Protein AF-0000000076685020 (afdb_homodimer)

Solvent-accessible surface area (backbone atoms only — not comparable to full-atom values): 17540 Å² total; per-residue (Å²): 124,83,78,62,77,85,72,71,74,44,77,38,42,51,90,70,41,45,35,58,50,42,48,24,50,50,36,45,48,44,45,46,41,42,64,68,63,55,42,70,56,78,78,71,74,68,56,66,67,36,88,74,16,35,41,34,36,24,58,30,89,92,43,69,70,38,46,41,31,36,33,36,39,32,71,48,79,56,72,94,46,61,81,20,51,29,27,50,42,77,71,46,61,40,82,92,57,60,91,58,57,54,66,57,53,53,49,49,52,54,49,62,75,42,65,52,50,15,32,30,32,72,35,44,63,91,54,42,64,67,44,42,77,72,60,32,44,80,48,88,66,72,46,78,52,57,89,35,57,25,30,37,29,37,26,80,39,109,123,84,78,62,75,85,73,68,74,46,77,38,42,50,90,70,44,45,37,60,50,43,47,24,50,50,36,44,48,44,46,48,40,42,64,70,64,54,40,74,57,81,77,72,73,68,57,65,66,37,90,72,15,35,40,37,34,26,58,32,91,91,44,70,70,37,45,41,30,36,34,34,38,31,72,47,79,57,73,94,45,62,81,21,51,29,27,50,42,76,71,47,62,39,80,92,59,61,92,56,57,55,66,58,53,54,48,49,52,55,48,61,75,43,66,52,50,15,33,30,33,73,34,45,64,90,53,42,64,66,44,42,76,71,58,33,44,80,48,91,65,72,44,77,53,57,90,35,55,24,31,36,30,37,28,79,38,107

Secondary structure (DSSP, 8-state):
--------EEEEEGGG--HHHHHHHHHHHHIIIIIIT---S-S--SGGGSTT-EEEEEE-SS-TTSEEEEEEEEE---GGGTT--EEEEEEEE-GGGTTS-HHHHHHHHHHHHTTT--EEEEEEGGGHHHHHHTT-EEEEEEEEETTEEEEEEEE---/------PPEEEEEGGG--HHHHHHHHHHHHIIIIIIT---S-S--SGGGSTT-EEEEEE-SS-TTSEEEEEEEEE---GGGTT--EEEEEEEE-GGGTTS-HHHHHHHHHHHHTTT--EEEEEEGGGHHHHHHTT-EEEEEEEEETTEEEEEEEE---

Structure (mmCIF, N/CA/C/O backbone):
data_AF-0000000076685020-model_v1
#
loop_
_entity.id
_entity.type
_entity.pdbx_description
1 polymer 'GCN5 family N-acetyltransferase'
#
loop_
_atom_site.group_PDB
_atom_site.id
_atom_site.type_symbol
_atom_site.label_atom_id
_atom_site.label_alt_id
_atom_site.label_comp_id
_atom_site.label_asym_id
_atom_site.label_entity_id
_atom_site.label_seq_id
_atom_site.pdbx_PDB_ins_code
_atom_site.Cartn_x
_atom_site.Cartn_y
_atom_site.Cartn_z
_atom_site.occupancy
_atom_site.B_iso_or_equiv
_atom_site.auth_seq_id
_atom_site.auth_comp_id
_atom_site.auth_asym_id
_atom_site.auth_atom_id
_atom_site.pdbx_PDB_model_num
ATOM 1 N N . MET A 1 1 ? -3.492 13.961 34.094 1 29.28 1 MET A N 1
ATOM 2 C CA . MET A 1 1 ? -3.006 14.102 32.75 1 29.28 1 MET A CA 1
ATOM 3 C C . MET A 1 1 ? -2.391 12.797 32.25 1 29.28 1 MET A C 1
ATOM 5 O O . MET A 1 1 ? -1.555 12.195 32.938 1 29.28 1 MET A O 1
ATOM 9 N N . ALA A 1 2 ? -3.102 12.094 31.391 1 42.19 2 ALA A N 1
ATOM 10 C CA . ALA A 1 2 ? -2.51 10.812 31 1 42.19 2 ALA A CA 1
ATOM 11 C C . ALA A 1 2 ? -1.043 10.984 30.609 1 42.19 2 ALA A C 1
ATOM 13 O O . ALA A 1 2 ? -0.692 11.906 29.875 1 42.19 2 ALA A O 1
ATOM 14 N N . GLN A 1 3 ? -0.218 10.672 31.406 1 41.59 3 GLN A N 1
ATOM 15 C CA . GLN A 1 3 ? 1.213 10.656 31.125 1 41.59 3 GLN A CA 1
ATOM 16 C C . GLN A 1 3 ? 1.491 10.031 29.75 1 41.59 3 GLN A C 1
ATOM 18 O O . GLN A 1 3 ? 1.272 8.836 29.547 1 41.59 3 GLN A O 1
ATOM 23 N N . PHE A 1 4 ? 1.26 10.758 28.688 1 56.75 4 PHE A N 1
ATOM 24 C CA . PHE A 1 4 ? 1.504 10.133 27.391 1 56.75 4 PHE A CA 1
ATOM 25 C C . PHE A 1 4 ? 2.988 9.852 27.203 1 56.75 4 PHE A C 1
ATOM 27 O O . PHE A 1 4 ? 3.834 10.695 27.5 1 56.75 4 PHE A O 1
ATOM 34 N N . ASP A 1 5 ? 3.35 8.586 27.297 1 63.16 5 ASP A N 1
ATOM 35 C CA . ASP A 1 5 ? 4.738 8.172 27.109 1 63.16 5 ASP A CA 1
ATOM 36 C C . ASP A 1 5 ? 5.309 8.766 25.812 1 63.16 5 ASP A C 1
ATOM 38 O O . ASP A 1 5 ? 4.672 8.703 24.766 1 63.16 5 ASP A O 1
ATOM 42 N N . GLU A 1 6 ? 6.262 9.672 25.938 1 74.88 6 GLU A N 1
ATOM 43 C CA . GLU A 1 6 ? 6.996 10.281 24.844 1 74.88 6 GLU A CA 1
ATOM 44 C C . GLU A 1 6 ? 7.449 9.227 23.828 1 74.88 6 GLU A C 1
ATOM 46 O O . GLU A 1 6 ? 8.008 8.195 24.203 1 74.88 6 GLU A O 1
ATOM 51 N N . VAL A 1 7 ? 6.848 9.305 22.594 1 86.31 7 VAL A N 1
ATOM 52 C CA . VAL A 1 7 ? 7.266 8.391 21.531 1 86.31 7 VAL A CA 1
ATOM 53 C C . VAL A 1 7 ? 8.312 9.062 20.656 1 86.31 7 VAL A C 1
ATOM 55 O O . VA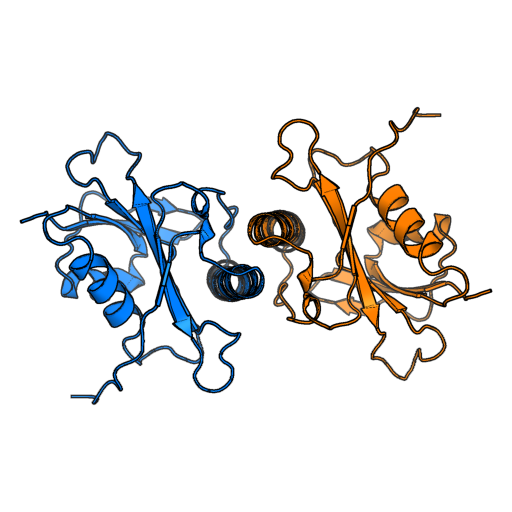L A 1 7 ? 8.445 10.289 20.656 1 86.31 7 VAL A O 1
ATOM 58 N N . GLN A 1 8 ? 9.156 8.289 20.094 1 94.56 8 GLN A N 1
ATOM 59 C CA . GLN A 1 8 ? 10.117 8.805 19.125 1 94.56 8 GLN A CA 1
ATOM 60 C C . GLN A 1 8 ? 9.477 8.977 17.75 1 94.56 8 GLN A C 1
ATOM 62 O O . GLN A 1 8 ? 9 8.016 17.156 1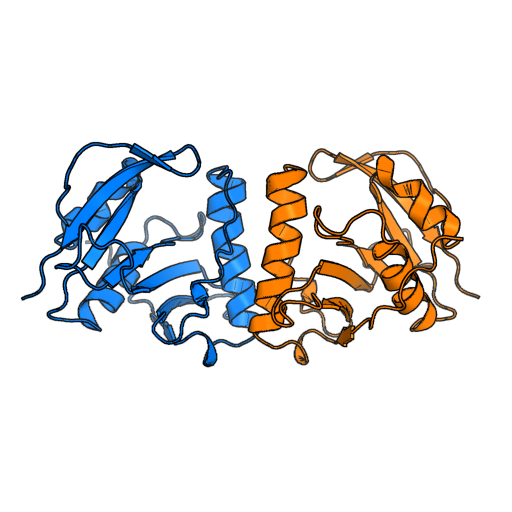 94.56 8 GLN A O 1
ATOM 67 N N . VAL A 1 9 ? 9.406 10.25 17.297 1 98.06 9 VAL A N 1
ATOM 68 C CA . VAL A 1 9 ? 8.906 10.531 15.961 1 98.06 9 VAL A CA 1
ATOM 69 C C . VAL A 1 9 ? 10.07 10.578 14.977 1 98.06 9 VAL A C 1
ATOM 71 O O . VAL A 1 9 ? 11.039 11.305 15.18 1 98.06 9 VAL A O 1
ATOM 74 N N . ASN A 1 10 ? 10.016 9.766 13.945 1 98.62 10 ASN A N 1
ATOM 75 C CA . ASN A 1 10 ? 10.984 9.812 12.859 1 98.62 10 ASN A CA 1
ATOM 76 C C . ASN A 1 10 ? 10.555 10.797 11.773 1 98.62 10 ASN A C 1
ATOM 78 O O . ASN A 1 10 ? 9.367 10.953 11.5 1 98.62 10 ASN A O 1
ATOM 82 N N . ARG A 1 11 ? 11.438 11.484 11.258 1 98.75 11 ARG A N 1
ATOM 83 C CA . ARG A 1 11 ? 11.266 12.398 10.125 1 98.75 11 ARG A CA 1
ATOM 84 C C . ARG A 1 11 ? 12.227 12.062 8.992 1 98.75 11 ARG A C 1
ATOM 86 O O . ARG A 1 11 ? 13.445 12.133 9.164 1 98.75 11 ARG A O 1
ATOM 93 N N . LYS A 1 12 ? 11.711 11.719 7.812 1 98.75 12 LYS A N 1
ATOM 94 C CA . LYS A 1 12 ? 12.562 11.312 6.699 1 98.75 12 LYS A CA 1
ATOM 95 C C . LYS A 1 12 ? 12.016 11.836 5.371 1 98.75 12 LYS A C 1
ATOM 97 O O . LYS A 1 12 ? 10.797 11.953 5.199 1 98.75 12 LYS A O 1
ATOM 102 N N . SER A 1 13 ? 12.914 12.188 4.461 1 98.56 13 SER A N 1
ATOM 103 C CA . SER A 1 13 ? 12.523 12.297 3.059 1 98.56 13 SER A CA 1
ATOM 104 C C . SER A 1 13 ? 12.312 10.922 2.438 1 98.56 13 SER A C 1
ATOM 106 O O . SER A 1 13 ? 12.695 9.898 3.02 1 98.56 13 SER A O 1
ATOM 108 N N . PHE A 1 14 ? 11.648 10.875 1.314 1 98.56 14 PHE A N 1
ATOM 109 C CA . PHE A 1 14 ? 11.352 9.578 0.713 1 98.56 14 PHE A CA 1
ATOM 110 C C . PHE A 1 14 ? 12.625 8.797 0.438 1 98.56 14 PHE A C 1
ATOM 112 O O . PHE A 1 14 ? 12.68 7.582 0.646 1 98.56 14 PHE A O 1
ATOM 119 N N . LEU A 1 15 ? 13.664 9.484 -0.029 1 95.69 15 LEU A N 1
ATOM 120 C CA . LEU A 1 15 ? 14.93 8.852 -0.403 1 95.69 15 LEU A CA 1
ATOM 121 C C . LEU A 1 15 ? 15.609 8.242 0.815 1 95.69 15 LEU A C 1
ATOM 123 O O . LEU A 1 15 ? 16.5 7.398 0.675 1 95.69 15 LEU A O 1
ATOM 127 N N . GLU A 1 16 ? 15.227 8.648 1.977 1 98.12 16 GLU A N 1
ATOM 128 C CA . GLU A 1 16 ? 15.812 8.141 3.211 1 98.12 16 GLU A CA 1
ATOM 129 C C . GLU A 1 16 ? 15.039 6.934 3.736 1 98.12 16 GLU A C 1
ATOM 131 O O . GLU A 1 16 ? 15.484 6.262 4.668 1 98.12 16 GLU A O 1
ATOM 136 N N . LEU A 1 17 ? 13.891 6.684 3.213 1 98.5 17 LEU A N 1
ATOM 137 C CA . LEU A 1 17 ? 13.102 5.535 3.643 1 98.5 17 LEU A CA 1
ATOM 138 C C . LEU A 1 17 ? 13.672 4.238 3.086 1 98.5 17 LEU A C 1
ATOM 140 O O . LEU A 1 17 ? 14.125 4.195 1.938 1 98.5 17 LEU A O 1
ATOM 144 N N . THR A 1 18 ? 13.695 3.244 3.891 1 98.19 18 THR A N 1
ATOM 145 C CA . THR A 1 18 ? 14.023 1.904 3.416 1 98.19 18 THR A CA 1
ATOM 146 C C . THR A 1 18 ? 12.82 1.253 2.754 1 98.19 18 THR A C 1
ATOM 148 O O . THR A 1 18 ? 11.68 1.698 2.943 1 98.19 18 THR A O 1
ATOM 151 N N . PRO A 1 19 ? 13.023 0.179 1.958 1 98.44 19 PRO A N 1
ATOM 152 C CA . PRO A 1 19 ? 11.883 -0.564 1.428 1 98.44 19 PRO A CA 1
ATOM 153 C C . PRO A 1 19 ? 10.914 -1.023 2.52 1 98.44 19 PRO A C 1
ATOM 155 O O . PRO A 1 19 ? 9.695 -0.961 2.34 1 98.44 19 PRO A O 1
ATOM 158 N N . THR A 1 20 ? 11.453 -1.423 3.656 1 98.56 20 THR A N 1
ATOM 159 C CA . THR A 1 20 ? 10.617 -1.861 4.77 1 98.56 20 THR A CA 1
ATOM 160 C C . THR A 1 20 ? 9.797 -0.698 5.32 1 98.56 20 THR A C 1
ATOM 162 O O . THR A 1 20 ? 8.633 -0.87 5.68 1 98.56 20 THR A O 1
ATOM 165 N N . ASP A 1 21 ? 10.406 0.479 5.379 1 98.69 21 ASP A N 1
ATOM 166 C CA . ASP A 1 21 ? 9.664 1.658 5.809 1 98.69 21 ASP A CA 1
ATOM 167 C C . ASP A 1 21 ? 8.469 1.91 4.895 1 98.69 21 ASP A C 1
ATOM 169 O O . ASP A 1 21 ? 7.352 2.129 5.375 1 98.69 21 ASP A O 1
ATOM 173 N N . VAL A 1 22 ? 8.734 1.877 3.607 1 98.81 22 VAL A N 1
ATOM 174 C CA . VAL A 1 22 ? 7.691 2.156 2.629 1 98.81 22 VAL A CA 1
ATOM 175 C C . VAL A 1 22 ? 6.594 1.1 2.732 1 98.81 22 VAL A C 1
ATOM 177 O O . VAL A 1 22 ? 5.402 1.424 2.689 1 98.81 22 VAL A O 1
ATOM 180 N N . TYR A 1 23 ? 6.98 -0.116 2.898 1 98.81 23 TYR A N 1
ATOM 181 C CA . TYR A 1 23 ? 6.023 -1.205 3.072 1 98.81 23 TYR A CA 1
ATOM 182 C C . TYR A 1 23 ? 5.16 -0.982 4.309 1 98.81 23 TYR A C 1
ATOM 184 O O . TYR A 1 23 ? 3.938 -1.127 4.254 1 98.81 23 TYR A O 1
ATOM 192 N N . ALA A 1 24 ? 5.742 -0.624 5.402 1 98.81 24 ALA A N 1
ATOM 193 C CA . ALA A 1 24 ? 5.043 -0.419 6.668 1 98.81 24 ALA A CA 1
ATOM 194 C C . ALA A 1 24 ? 4.094 0.774 6.582 1 98.81 24 ALA A C 1
ATOM 196 O O . ALA A 1 24 ? 2.984 0.732 7.117 1 98.81 24 ALA A O 1
ATOM 197 N N . ILE A 1 25 ? 4.531 1.826 5.938 1 98.88 25 ILE A N 1
ATOM 198 C CA . ILE A 1 25 ? 3.689 3.002 5.746 1 98.88 25 ILE A CA 1
ATOM 199 C C . ILE A 1 25 ? 2.479 2.637 4.891 1 98.88 25 ILE A C 1
ATOM 201 O O . ILE A 1 25 ? 1.341 2.959 5.242 1 98.88 25 ILE A O 1
ATO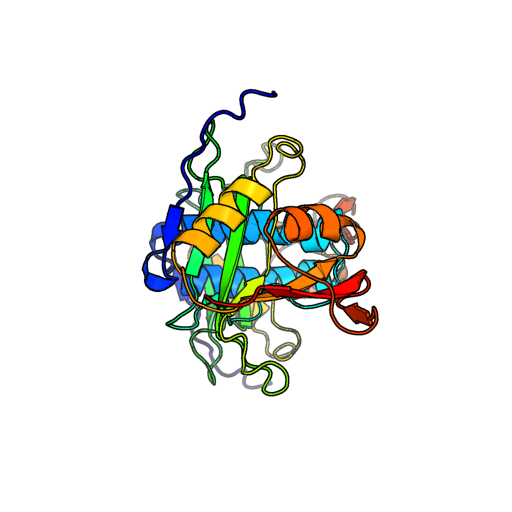M 205 N N . ALA A 1 26 ? 2.738 1.927 3.807 1 98.75 26 ALA A N 1
ATOM 206 C CA . ALA A 1 26 ? 1.651 1.484 2.938 1 98.75 26 ALA A CA 1
ATOM 207 C C . ALA A 1 26 ? 0.676 0.586 3.693 1 98.75 26 ALA A C 1
ATOM 209 O O . ALA A 1 26 ? -0.542 0.719 3.547 1 98.75 26 ALA A O 1
ATOM 210 N N . ALA A 1 27 ? 1.206 -0.318 4.48 1 98.62 27 ALA A N 1
ATOM 211 C CA . ALA A 1 27 ? 0.374 -1.229 5.266 1 98.62 27 ALA A CA 1
ATOM 212 C C . ALA A 1 27 ? -0.543 -0.458 6.211 1 98.62 27 ALA A C 1
ATOM 214 O O . ALA A 1 27 ? -1.756 -0.685 6.23 1 98.62 27 ALA A O 1
ATOM 215 N N . LEU A 1 28 ? -0.003 0.441 6.926 1 98.69 28 LEU A N 1
ATOM 216 C CA . LEU A 1 28 ? -0.772 1.224 7.887 1 98.69 28 LEU A CA 1
ATOM 217 C C . LEU A 1 28 ? -1.821 2.074 7.18 1 98.69 28 LEU A C 1
ATOM 219 O O . LEU A 1 28 ? -2.992 2.074 7.566 1 98.69 28 LEU A O 1
ATOM 223 N N . ARG A 1 29 ? -1.396 2.822 6.145 1 98.69 29 ARG A N 1
ATOM 224 C CA . ARG A 1 29 ? -2.301 3.723 5.441 1 98.69 29 ARG A CA 1
ATOM 225 C C . ARG A 1 29 ? -3.451 2.953 4.801 1 98.69 29 ARG A C 1
ATOM 227 O O . ARG A 1 29 ? -4.613 3.355 4.91 1 98.69 29 ARG A O 1
ATOM 234 N N . THR A 1 30 ? -3.139 1.853 4.184 1 97.69 30 THR A N 1
ATOM 235 C CA . THR A 1 30 ? -4.188 1.15 3.453 1 97.69 30 THR A CA 1
ATOM 236 C C . THR A 1 30 ? -5.121 0.423 4.418 1 97.69 30 THR A C 1
ATOM 238 O O . THR A 1 30 ? -6.32 0.296 4.152 1 97.69 30 THR A O 1
ATOM 241 N N . ASP A 1 31 ? -4.613 -0.06 5.559 1 97.12 31 ASP A N 1
ATOM 242 C CA . ASP A 1 31 ? -5.484 -0.631 6.578 1 97.12 31 ASP A CA 1
ATOM 243 C C . ASP A 1 31 ? -6.504 0.396 7.07 1 97.12 31 ASP A C 1
ATOM 245 O O . ASP A 1 31 ? -7.688 0.085 7.211 1 97.12 31 ASP A O 1
ATOM 249 N N . VAL A 1 32 ? -6.066 1.604 7.254 1 97.44 32 VAL A N 1
ATOM 250 C CA . VAL A 1 32 ? -6.934 2.635 7.809 1 97.44 32 VAL A CA 1
ATOM 251 C C . VAL A 1 32 ? -7.832 3.203 6.711 1 97.44 32 VAL A C 1
ATOM 253 O O . VAL A 1 32 ? -9.055 3.246 6.859 1 97.44 32 VAL A O 1
ATOM 256 N N . PHE A 1 33 ? -7.277 3.574 5.57 1 96.75 33 PHE A N 1
ATOM 257 C CA . PHE A 1 33 ? -8.039 4.293 4.555 1 96.75 33 PHE A CA 1
ATOM 258 C C . PHE A 1 33 ? -8.945 3.342 3.783 1 96.75 33 PHE A C 1
ATOM 260 O O . PHE A 1 33 ? -10.109 3.658 3.527 1 96.75 33 PHE A O 1
ATOM 267 N N . TYR A 1 34 ? -8.438 2.148 3.436 1 96.19 34 TYR A N 1
ATOM 268 C CA . TYR A 1 34 ? -9.258 1.256 2.625 1 96.19 34 TYR A CA 1
ATOM 269 C C . TYR A 1 34 ? -10.102 0.346 3.506 1 96.19 34 TYR A C 1
ATOM 271 O O . TYR A 1 34 ? -11.312 0.23 3.305 1 96.19 34 TYR A O 1
ATOM 279 N N . LEU A 1 35 ? -9.516 -0.342 4.473 1 95.62 35 LEU A N 1
ATOM 280 C CA . LEU A 1 35 ? -10.242 -1.358 5.223 1 95.62 35 LEU A CA 1
ATOM 281 C C . LEU A 1 35 ? -11.172 -0.715 6.246 1 95.62 35 LEU A C 1
ATOM 283 O O . LEU A 1 35 ? -12.336 -1.107 6.371 1 95.62 35 LEU A O 1
ATOM 287 N N . GLU A 1 36 ? -10.703 0.222 6.941 1 96 36 GLU A N 1
ATOM 288 C CA . GLU A 1 36 ? -11.492 0.831 8.008 1 96 36 GLU A CA 1
ATOM 289 C C . GLU A 1 36 ? -12.438 1.896 7.457 1 96 36 GLU A C 1
ATOM 291 O O . GLU A 1 36 ? -13.633 1.889 7.758 1 96 36 GLU A O 1
ATOM 296 N N . GLN A 1 37 ? -11.961 2.795 6.562 1 94.94 37 GLN A N 1
ATOM 297 C CA . GLN A 1 37 ? -12.727 3.982 6.188 1 94.94 37 GLN A CA 1
ATOM 298 C C . GLN A 1 37 ? -13.406 3.797 4.832 1 94.94 37 GLN A C 1
ATOM 300 O O . GLN A 1 37 ? -14.242 4.609 4.434 1 94.94 37 GLN A O 1
ATOM 305 N N . LYS A 1 38 ? -12.977 2.789 4.125 1 93.5 38 LYS A N 1
ATOM 306 C CA . LYS A 1 38 ? -13.586 2.426 2.848 1 93.5 38 LYS A CA 1
ATOM 307 C C . LYS A 1 38 ? -13.422 3.543 1.821 1 93.5 38 LYS A C 1
ATOM 309 O O . LYS A 1 38 ? -14.352 3.852 1.076 1 93.5 38 LYS A O 1
ATOM 314 N N . CYS A 1 39 ? -12.242 4.129 1.852 1 93.5 39 CYS A N 1
ATOM 315 C CA . CYS A 1 39 ? -11.922 5.141 0.854 1 93.5 39 CYS A CA 1
ATOM 316 C C . CYS A 1 39 ? -12.016 4.566 -0.555 1 93.5 39 CYS A C 1
ATOM 318 O O . CYS A 1 39 ? -11.602 3.434 -0.795 1 93.5 39 CYS A O 1
ATOM 320 N N . SER A 1 40 ? -12.391 5.418 -1.515 1 91.81 40 SER A N 1
ATOM 321 C CA . SER A 1 40 ? -12.703 4.93 -2.854 1 91.81 40 SER A CA 1
ATOM 322 C C . SER A 1 40 ? -11.727 5.488 -3.887 1 91.81 40 SER A C 1
ATOM 324 O O . SER A 1 40 ? -11.969 5.383 -5.09 1 91.81 40 SER A O 1
ATOM 326 N N . GLU A 1 41 ? -10.703 6.152 -3.486 1 94.69 41 GLU A N 1
ATOM 327 C CA . GLU A 1 41 ? -9.703 6.73 -4.371 1 94.69 41 GLU A CA 1
ATOM 328 C C . GLU A 1 41 ? -8.328 6.102 -4.141 1 94.69 41 GLU A C 1
ATOM 330 O O . GLU A 1 41 ? -8.062 5.559 -3.064 1 94.69 41 GLU A O 1
ATOM 335 N N . PRO A 1 42 ? -7.492 6.203 -5.18 1 95.75 42 PRO A N 1
ATOM 336 C CA . PRO A 1 42 ? -6.148 5.668 -4.973 1 95.75 42 PRO A CA 1
ATOM 337 C C . PRO A 1 42 ? -5.422 6.328 -3.805 1 95.75 42 PRO A C 1
ATOM 339 O O . PRO A 1 42 ? -5.418 7.559 -3.691 1 95.75 42 PRO A O 1
ATOM 342 N N . GLU A 1 43 ? -4.906 5.492 -2.992 1 95.62 43 GLU A N 1
ATOM 343 C CA . GLU A 1 43 ? -4.195 5.996 -1.819 1 95.62 43 GLU A CA 1
ATOM 344 C C . GLU A 1 43 ? -2.764 6.387 -2.166 1 95.62 43 GLU A C 1
ATOM 346 O O . GLU A 1 43 ? -2.252 7.395 -1.671 1 95.62 43 GLU A O 1
ATOM 351 N N . MET A 1 44 ? -2.076 5.516 -2.918 1 96.88 44 MET A N 1
ATOM 352 C CA . MET A 1 44 ? -0.727 5.844 -3.365 1 96.88 44 MET A CA 1
ATOM 353 C C . MET A 1 44 ? -0.763 6.867 -4.496 1 96.88 44 MET A C 1
ATOM 355 O O . MET A 1 44 ? -0.81 6.496 -5.672 1 96.88 44 MET A O 1
ATOM 359 N N . ASP A 1 45 ? -0.604 8.125 -4.172 1 96.5 45 ASP A N 1
ATOM 360 C CA . ASP A 1 45 ? -0.868 9.219 -5.098 1 96.5 45 ASP A CA 1
ATOM 361 C C . ASP A 1 45 ? 0.423 9.711 -5.75 1 96.5 45 ASP A C 1
ATOM 363 O O . ASP A 1 45 ? 0.416 10.703 -6.488 1 96.5 45 ASP A O 1
ATOM 367 N N . TRP A 1 46 ? 1.573 9.133 -5.426 1 97.56 46 TRP A N 1
ATOM 368 C CA . TRP A 1 46 ? 2.9 9.352 -5.992 1 97.56 46 TRP A CA 1
ATOM 369 C C . TRP A 1 46 ? 3.49 10.672 -5.512 1 97.56 46 TRP A C 1
ATOM 371 O O . TRP A 1 46 ? 4.629 11.008 -5.84 1 97.56 46 TRP A O 1
ATOM 381 N N . ARG A 1 47 ? 2.748 11.391 -4.68 1 98.06 47 ARG A N 1
ATOM 382 C CA . ARG A 1 47 ? 3.297 12.633 -4.145 1 98.06 47 ARG A CA 1
ATOM 383 C C . ARG A 1 47 ? 4.273 12.359 -3.006 1 98.06 47 ARG A C 1
ATOM 385 O O . ARG A 1 47 ? 5.039 13.234 -2.609 1 98.06 47 ARG A O 1
ATOM 392 N N . ASP A 1 48 ? 4.211 11.133 -2.459 1 98.62 48 ASP A N 1
ATOM 393 C CA . ASP A 1 48 ? 5.16 10.719 -1.428 1 98.62 48 ASP A CA 1
ATOM 394 C C . ASP A 1 48 ? 6.598 10.867 -1.912 1 98.62 48 ASP A C 1
ATOM 396 O O . ASP A 1 48 ? 7.516 11.039 -1.106 1 98.62 48 ASP A O 1
ATOM 400 N N . LEU A 1 49 ? 6.82 10.797 -3.197 1 98.25 49 LEU A N 1
ATOM 401 C CA . LEU A 1 49 ? 8.164 10.75 -3.768 1 98.25 49 LEU A CA 1
ATOM 402 C C . LEU A 1 49 ? 8.656 12.156 -4.109 1 98.25 49 LEU A C 1
ATOM 404 O O . LEU A 1 49 ? 9.789 12.32 -4.562 1 98.25 49 LEU A O 1
ATOM 408 N N . GLU A 1 50 ? 7.738 13.125 -3.955 1 97.94 50 GLU A N 1
ATOM 409 C CA . GLU A 1 50 ? 8.18 14.484 -4.242 1 97.94 50 GLU A CA 1
ATOM 410 C C . GLU A 1 50 ? 9.406 14.852 -3.416 1 97.94 50 GLU A C 1
ATOM 412 O O . GLU A 1 50 ? 9.516 14.477 -2.248 1 97.94 50 GLU A O 1
ATOM 417 N N . PRO A 1 51 ? 10.367 15.602 -3.996 1 95.12 51 PRO A N 1
ATOM 418 C CA . PRO A 1 51 ? 11.625 15.906 -3.318 1 95.12 51 PRO A CA 1
ATOM 419 C C . PRO A 1 51 ? 11.422 16.625 -1.989 1 95.12 51 PRO A C 1
ATOM 421 O O . PRO A 1 51 ? 12.234 16.484 -1.071 1 95.12 51 PRO A O 1
ATOM 424 N N . ASN A 1 52 ? 10.367 17.375 -1.826 1 94.88 52 ASN A N 1
ATOM 425 C CA . ASN A 1 52 ? 10.172 18.141 -0.604 1 94.88 52 ASN A CA 1
ATOM 426 C C . ASN A 1 52 ? 9.18 17.469 0.335 1 94.88 52 ASN A C 1
ATOM 428 O O . ASN A 1 52 ? 8.797 18.031 1.359 1 94.88 52 ASN A O 1
ATOM 432 N N . ALA A 1 53 ? 8.688 16.312 -0.051 1 98.69 53 ALA A N 1
ATOM 433 C CA . ALA A 1 53 ? 7.801 15.555 0.833 1 98.69 53 ALA A CA 1
ATOM 434 C C . ALA A 1 53 ? 8.555 15.039 2.055 1 98.69 53 ALA A C 1
ATOM 436 O O . ALA A 1 53 ? 9.688 14.57 1.941 1 98.69 53 ALA A O 1
ATOM 437 N N . GLU A 1 54 ? 7.949 15.195 3.152 1 98.88 54 GLU A N 1
ATOM 438 C CA . GLU A 1 54 ? 8.5 14.656 4.395 1 98.88 54 GLU A CA 1
ATOM 439 C C . GLU A 1 54 ? 7.535 13.656 5.035 1 98.88 54 GLU A C 1
ATOM 441 O O . GLU A 1 54 ? 6.324 13.883 5.055 1 98.88 54 GLU A O 1
ATOM 446 N N . HIS A 1 55 ? 8.062 12.633 5.535 1 98.94 55 HIS A N 1
ATOM 447 C CA . HIS A 1 55 ? 7.32 11.547 6.164 1 98.94 55 HIS A CA 1
ATOM 448 C C . HIS A 1 55 ? 7.645 11.445 7.652 1 98.94 55 HIS A C 1
ATOM 450 O O . HIS A 1 55 ? 8.805 11.281 8.031 1 98.94 55 HIS A O 1
ATOM 456 N N . TYR A 1 56 ? 6.656 11.609 8.461 1 98.94 56 TYR A N 1
ATOM 457 C CA . TYR A 1 56 ? 6.758 11.477 9.906 1 98.94 56 TYR A CA 1
ATOM 458 C C . TYR A 1 56 ? 6.086 10.188 10.383 1 98.94 56 TYR A C 1
ATOM 460 O O . TYR A 1 56 ? 4.953 9.891 9.992 1 98.94 56 TYR A O 1
ATOM 468 N N . PHE A 1 57 ? 6.785 9.422 11.188 1 98.88 57 PHE A N 1
ATOM 469 C CA . PHE A 1 57 ? 6.156 8.172 11.594 1 98.88 57 PHE A CA 1
ATOM 470 C C . PHE A 1 57 ? 6.707 7.695 12.93 1 98.88 57 PHE A C 1
ATOM 472 O O . PHE A 1 57 ? 7.773 8.141 13.359 1 98.88 57 PHE A O 1
ATOM 479 N N . ILE A 1 58 ? 5.922 6.938 13.586 1 98.62 58 ILE A N 1
ATOM 480 C CA . ILE A 1 58 ? 6.238 6.324 14.867 1 98.62 58 ILE A CA 1
ATOM 481 C C . ILE A 1 58 ? 6.266 4.805 14.727 1 98.62 58 ILE A C 1
ATOM 483 O O . ILE A 1 58 ? 5.324 4.211 14.195 1 98.62 58 ILE A O 1
ATOM 487 N N . ARG A 1 59 ? 7.34 4.188 15.148 1 98.19 59 ARG A N 1
ATOM 488 C CA . ARG A 1 59 ? 7.484 2.736 15.078 1 98.19 59 ARG A CA 1
ATOM 489 C C . ARG A 1 59 ? 6.805 2.057 16.266 1 98.19 59 ARG A C 1
ATOM 491 O O . ARG A 1 59 ? 6.656 2.658 17.328 1 98.19 59 ARG A O 1
ATOM 498 N N . ASP A 1 60 ? 6.387 0.816 15.961 1 96.25 60 ASP A N 1
ATOM 499 C CA . ASP A 1 60 ? 5.863 -0.021 17.031 1 96.25 60 ASP A CA 1
ATOM 500 C C . ASP A 1 60 ? 6.977 -0.461 17.984 1 96.25 60 ASP A C 1
ATOM 502 O O . ASP A 1 60 ? 8.039 -0.906 17.531 1 96.25 60 ASP A O 1
ATOM 506 N N . ASN A 1 61 ? 6.777 -0.343 19.25 1 92.75 61 ASN A N 1
ATOM 507 C CA . ASN A 1 61 ? 7.789 -0.713 20.234 1 92.75 61 ASN A CA 1
ATOM 508 C C . ASN A 1 61 ? 8.07 -2.213 20.203 1 92.75 61 ASN A C 1
ATOM 510 O O . ASN A 1 61 ? 9.188 -2.643 20.5 1 92.75 61 ASN A O 1
ATOM 514 N N . ASP A 1 62 ? 7.09 -3.064 19.922 1 93.38 62 ASP A N 1
ATOM 515 C CA . ASP A 1 62 ? 7.207 -4.52 19.969 1 93.38 62 ASP A CA 1
ATOM 516 C C . ASP A 1 62 ? 7.836 -5.059 18.672 1 93.38 62 ASP A C 1
ATOM 518 O O . ASP A 1 62 ? 8.469 -6.117 18.688 1 93.38 62 ASP A O 1
ATOM 522 N N . ASP A 1 63 ? 7.66 -4.371 17.578 1 94.81 63 ASP A N 1
ATOM 523 C CA . ASP A 1 63 ? 8.211 -4.73 16.281 1 94.81 63 ASP A CA 1
ATOM 524 C C . ASP A 1 63 ? 8.586 -3.482 15.484 1 94.81 63 ASP A C 1
ATOM 526 O O . ASP A 1 63 ? 7.742 -2.91 14.789 1 94.81 63 ASP A O 1
ATOM 530 N N . THR A 1 64 ? 9.812 -3.176 15.453 1 93.44 64 THR A N 1
ATOM 531 C CA . THR A 1 64 ? 10.266 -1.894 14.93 1 93.44 64 THR A CA 1
ATOM 532 C C . THR A 1 64 ? 10.125 -1.846 13.414 1 93.44 64 THR A C 1
ATOM 534 O O . THR A 1 64 ? 10.273 -0.784 12.805 1 93.44 64 THR A O 1
ATOM 537 N N . ARG A 1 65 ? 9.844 -2.947 12.797 1 95 65 ARG A N 1
ATOM 538 C CA . ARG A 1 65 ? 9.562 -2.918 11.367 1 95 65 ARG A CA 1
ATOM 539 C C . ARG A 1 65 ? 8.203 -2.273 11.086 1 95 65 ARG A C 1
ATOM 541 O O . ARG A 1 65 ? 7.957 -1.789 9.984 1 95 65 ARG A O 1
ATOM 548 N N . ARG A 1 66 ? 7.328 -2.309 12.07 1 97.06 66 ARG A N 1
ATOM 549 C CA . ARG A 1 66 ? 5.965 -1.806 11.922 1 97.06 66 ARG A CA 1
ATOM 550 C C . ARG A 1 66 ? 5.883 -0.331 12.297 1 97.06 66 ARG A C 1
ATOM 552 O O . ARG A 1 66 ? 6.684 0.157 13.102 1 97.06 66 ARG A O 1
ATOM 559 N N . ILE A 1 67 ? 5.004 0.298 11.711 1 98.5 67 ILE A N 1
ATOM 560 C CA . ILE A 1 67 ? 4.703 1.7 11.977 1 98.5 67 ILE A CA 1
ATOM 561 C C . ILE A 1 67 ? 3.277 1.832 12.5 1 98.5 67 ILE A C 1
ATOM 563 O O . ILE A 1 67 ? 2.348 1.24 11.945 1 98.5 67 ILE A O 1
ATOM 567 N N . ILE A 1 68 ? 3.066 2.605 13.57 1 98.44 68 ILE A N 1
ATOM 568 C CA . ILE A 1 68 ? 1.762 2.643 14.219 1 98.44 68 ILE A CA 1
ATOM 569 C C . ILE A 1 68 ? 1.16 4.039 14.094 1 98.44 68 ILE A C 1
ATOM 571 O O . ILE A 1 68 ? -0.013 4.25 14.414 1 98.44 68 ILE A O 1
ATOM 575 N N . GLY A 1 69 ? 1.831 5.016 13.664 1 98.75 69 GLY A N 1
ATOM 576 C CA . GLY A 1 69 ? 1.407 6.375 13.367 1 98.75 69 GLY A CA 1
ATOM 577 C C . GLY A 1 69 ? 2.186 7.012 12.234 1 98.75 69 GLY A C 1
ATOM 578 O O . GLY A 1 69 ? 3.387 6.777 12.086 1 98.75 69 GLY A O 1
ATOM 579 N N . TYR A 1 70 ? 1.537 7.805 11.477 1 98.88 70 TYR A N 1
ATOM 580 C CA . TYR A 1 70 ? 2.162 8.383 10.297 1 98.88 70 TYR A CA 1
ATOM 581 C C . TYR A 1 70 ? 1.474 9.688 9.891 1 98.88 70 TYR A C 1
ATOM 583 O O . TYR A 1 70 ? 0.269 9.844 10.102 1 98.88 70 TYR A O 1
ATOM 591 N N . LEU A 1 71 ? 2.123 10.633 9.344 1 98.81 71 LEU A N 1
ATOM 592 C CA . LEU A 1 71 ? 1.595 11.75 8.578 1 98.81 71 LEU A CA 1
ATOM 593 C C . LEU A 1 71 ? 2.605 12.211 7.531 1 98.81 71 LEU A C 1
ATOM 595 O O . LEU A 1 71 ? 3.789 11.883 7.617 1 98.81 71 LEU A O 1
ATOM 599 N N . ARG A 1 72 ? 2.17 12.875 6.555 1 98.88 72 ARG A N 1
ATOM 600 C CA . ARG A 1 72 ? 3 13.391 5.469 1 98.88 72 ARG A CA 1
ATOM 601 C C . ARG A 1 72 ? 2.906 14.906 5.375 1 98.88 72 ARG A C 1
ATOM 603 O O . ARG A 1 72 ? 1.821 15.477 5.516 1 98.88 72 ARG A O 1
ATOM 610 N N . VAL A 1 73 ? 3.975 15.602 5.152 1 98.88 73 VAL A N 1
ATOM 611 C CA . VAL A 1 73 ? 4.02 17.016 4.809 1 98.88 73 VAL A CA 1
ATOM 612 C C . VAL A 1 73 ? 4.52 17.188 3.375 1 98.88 73 VAL A C 1
ATOM 614 O O . VAL A 1 73 ? 5.582 16.672 3.016 1 98.88 73 VAL A O 1
ATOM 617 N N . ILE A 1 74 ? 3.758 17.875 2.568 1 98.62 74 ILE A N 1
ATOM 618 C CA . ILE A 1 74 ? 4.152 18.141 1.189 1 98.62 74 ILE A CA 1
ATOM 619 C C . ILE A 1 74 ? 3.918 19.609 0.857 1 98.62 74 ILE A C 1
ATOM 621 O O . ILE A 1 74 ? 3.264 20.328 1.617 1 98.62 74 ILE A O 1
ATOM 625 N N . ALA A 1 75 ? 4.449 20 -0.279 1 97.75 75 ALA A N 1
ATOM 626 C CA . ALA A 1 75 ? 4.18 21.359 -0.761 1 97.75 75 ALA A CA 1
ATOM 627 C C . ALA A 1 75 ? 2.723 21.5 -1.191 1 97.75 75 ALA A C 1
ATOM 629 O O . ALA A 1 75 ? 2.154 20.594 -1.804 1 97.75 75 ALA A O 1
ATOM 630 N N . THR A 1 76 ? 2.15 22.641 -0.812 1 97 76 THR A N 1
ATOM 631 C CA . THR A 1 76 ? 0.801 22.953 -1.268 1 97 76 THR A CA 1
ATOM 632 C C . THR A 1 76 ? 0.794 23.266 -2.762 1 97 76 THR A C 1
ATOM 634 O O . THR A 1 76 ? 1.612 24.047 -3.242 1 97 76 THR A O 1
ATOM 637 N N . VAL A 1 77 ? -0.131 22.641 -3.43 1 92.12 77 VAL A N 1
ATOM 638 C CA . VAL A 1 77 ? -0.176 22.859 -4.871 1 92.12 77 VAL A CA 1
ATOM 639 C C . VAL A 1 77 ? -1.38 23.734 -5.223 1 92.12 77 VAL A C 1
ATOM 641 O O . VAL A 1 77 ? -1.437 24.312 -6.309 1 92.12 77 VAL A O 1
ATOM 644 N N . ASP A 1 78 ? -2.277 23.859 -4.355 1 89.56 78 ASP A N 1
ATOM 645 C CA . ASP A 1 78 ? -3.471 24.672 -4.578 1 89.56 78 ASP A CA 1
ATOM 646 C C . ASP A 1 78 ? -3.152 26.156 -4.48 1 89.56 78 ASP A C 1
ATOM 648 O O . ASP A 1 78 ? -2.857 26.656 -3.396 1 89.56 78 ASP A O 1
ATOM 652 N N . GLU A 1 79 ? -3.311 26.844 -5.574 1 88.56 79 GLU A N 1
ATOM 653 C CA . GLU A 1 79 ? -2.953 28.25 -5.645 1 88.56 79 GLU A CA 1
ATOM 654 C C . GLU A 1 79 ? -3.898 29.109 -4.805 1 88.56 79 GLU A C 1
ATOM 656 O O . GLU A 1 79 ? -3.543 30.219 -4.391 1 88.56 79 GLU A O 1
ATOM 661 N N . SER A 1 80 ? -5.102 28.609 -4.559 1 87.25 80 SER A N 1
ATOM 662 C CA . SER A 1 80 ? -6.09 29.375 -3.799 1 87.25 80 SER A CA 1
ATOM 663 C C . SER A 1 80 ? -5.691 29.484 -2.33 1 87.25 80 SER A C 1
ATOM 665 O O . SER A 1 80 ? -6.242 30.312 -1.593 1 87.25 80 SER A O 1
ATOM 667 N N . VAL A 1 81 ? -4.684 28.719 -1.93 1 89.12 81 VAL A N 1
ATOM 668 C CA . VAL A 1 81 ? -4.207 28.766 -0.55 1 89.12 81 VAL A CA 1
ATOM 669 C C . VAL A 1 81 ? -2.697 28.984 -0.528 1 89.12 81 VAL A C 1
ATOM 671 O O . VAL A 1 81 ? -1.989 28.375 0.278 1 89.12 81 VAL A O 1
ATOM 674 N N . LYS A 1 82 ? -2.17 29.859 -1.32 1 86.88 82 LYS A N 1
ATOM 675 C CA . LYS A 1 82 ? -0.745 30.094 -1.519 1 86.88 82 LYS A CA 1
ATOM 676 C C . LYS A 1 82 ? -0.085 30.578 -0.229 1 86.88 82 LYS A C 1
ATOM 678 O O . LYS A 1 82 ? 1.126 30.438 -0.053 1 86.88 82 LYS A O 1
ATOM 683 N N . ASP A 1 83 ? -0.848 31.203 0.686 1 92.31 83 ASP A N 1
ATOM 684 C CA . ASP A 1 83 ? -0.323 31.688 1.961 1 92.31 83 ASP A CA 1
ATOM 685 C C . ASP A 1 83 ? 0.038 30.516 2.879 1 92.31 83 ASP A C 1
ATOM 687 O O . ASP A 1 83 ? 0.71 30.703 3.895 1 92.31 83 ASP A O 1
ATOM 691 N N . TYR A 1 84 ? -0.326 29.375 2.533 1 97.31 84 TYR A N 1
ATOM 692 C CA . TYR A 1 84 ? -0.061 28.156 3.277 1 97.31 84 TYR A CA 1
ATOM 693 C C . TYR A 1 84 ? 0.738 27.156 2.438 1 97.31 84 TYR A C 1
ATOM 695 O O . TYR A 1 84 ? 0.174 26.219 1.864 1 97.31 84 TYR A O 1
ATOM 703 N N . PRO A 1 85 ? 1.992 27.297 2.471 1 97.25 85 PRO A N 1
ATOM 704 C CA . PRO A 1 85 ? 2.844 26.578 1.511 1 97.25 85 PRO A CA 1
ATOM 705 C C . PRO A 1 85 ? 2.967 25.094 1.818 1 97.25 85 PRO A C 1
ATOM 707 O O . PRO A 1 85 ? 3.467 24.328 0.99 1 97.25 85 PRO A O 1
ATOM 710 N N . LEU A 1 86 ? 2.541 24.688 2.998 1 98.5 86 LEU A N 1
ATOM 711 C CA . LEU A 1 86 ? 2.709 23.281 3.367 1 98.5 86 LEU A CA 1
ATOM 712 C C . LEU A 1 86 ? 1.358 22.625 3.625 1 98.5 86 LEU A C 1
ATOM 714 O O . LEU A 1 86 ? 0.474 23.234 4.234 1 98.5 86 LEU A O 1
ATOM 718 N N . THR A 1 87 ? 1.214 21.422 3.111 1 98.44 87 THR A N 1
ATOM 719 C CA . THR A 1 87 ? 0.025 20.609 3.318 1 98.44 87 THR A CA 1
ATOM 720 C C . THR A 1 87 ? 0.347 19.406 4.191 1 98.44 87 THR A C 1
ATOM 722 O O . THR A 1 87 ? 1.313 18.672 3.936 1 98.44 87 THR A O 1
ATOM 725 N N . ILE A 1 88 ? -0.36 19.266 5.25 1 98.56 88 ILE A N 1
ATOM 726 C CA . ILE A 1 88 ? -0.302 18.047 6.043 1 98.56 88 ILE A CA 1
ATOM 727 C C . ILE A 1 88 ? -1.406 17.078 5.598 1 98.56 88 ILE A C 1
ATOM 729 O O . ILE A 1 88 ? -2.551 17.5 5.395 1 98.56 88 ILE A O 1
ATOM 733 N N . GLY A 1 89 ? -1.057 15.875 5.398 1 98.19 89 GLY A N 1
ATOM 734 C CA . GLY A 1 89 ? -2.043 14.883 5.008 1 98.19 89 GLY A CA 1
ATOM 735 C C . GLY A 1 89 ? -1.648 13.469 5.395 1 98.19 89 GLY A C 1
ATOM 736 O O . GLY A 1 89 ? -0.625 13.258 6.047 1 98.19 89 GLY A O 1
ATOM 737 N N . ARG A 1 90 ? -2.564 12.523 5.125 1 98.12 90 ARG A N 1
ATOM 738 C CA . ARG A 1 90 ? -2.377 11.094 5.355 1 98.12 90 ARG A CA 1
ATOM 739 C C . ARG A 1 90 ? -2.078 10.805 6.824 1 98.12 90 ARG A C 1
ATOM 741 O O . ARG A 1 90 ? -1.184 10.023 7.137 1 98.12 90 ARG A O 1
ATOM 748 N N . VAL A 1 91 ? -2.713 11.516 7.648 1 98.25 91 VAL A N 1
ATOM 749 C CA . VAL A 1 91 ? -2.541 11.32 9.086 1 98.25 91 VAL A CA 1
ATOM 750 C C . VAL A 1 91 ? -3.273 10.055 9.523 1 98.25 91 VAL A C 1
ATOM 752 O O . VAL A 1 91 ? -4.504 9.984 9.445 1 98.25 91 VAL A O 1
ATOM 755 N N . VAL A 1 92 ? -2.512 9.07 9.992 1 98.31 92 VAL A N 1
ATOM 756 C CA . VAL A 1 92 ? -3.133 7.805 10.375 1 98.31 92 VAL A CA 1
ATOM 757 C C . VAL A 1 92 ? -2.459 7.258 11.633 1 98.31 92 VAL A C 1
ATOM 759 O O . VAL A 1 92 ? -1.251 7.43 11.82 1 98.31 92 VAL A O 1
ATOM 762 N N . VAL A 1 93 ? -3.248 6.688 12.438 1 98.06 93 VAL A N 1
ATOM 763 C CA . VAL A 1 93 ? -2.809 5.922 13.602 1 98.06 93 VAL A CA 1
ATOM 764 C C . VAL A 1 93 ? -3.475 4.547 13.594 1 98.06 93 VAL A C 1
ATOM 766 O O . VAL A 1 93 ? -4.672 4.43 13.32 1 98.06 93 VAL A O 1
ATOM 769 N N . SER A 1 94 ? -2.662 3.502 13.805 1 97.75 94 SER A N 1
ATOM 770 C CA . SER A 1 94 ? -3.209 2.152 13.898 1 97.75 94 SER A CA 1
ATOM 771 C C . SER A 1 94 ? -4.355 2.086 14.898 1 97.75 94 SER A C 1
ATOM 773 O O . SER A 1 94 ? -4.285 2.693 15.969 1 97.75 94 SER A O 1
ATOM 775 N N . SER A 1 95 ? -5.375 1.358 14.578 1 95.94 95 SER A N 1
ATOM 776 C CA . SER A 1 95 ? -6.57 1.277 15.406 1 95.94 95 SER A CA 1
ATOM 777 C C . SER A 1 95 ? -6.238 0.772 16.812 1 95.94 95 SER A C 1
ATOM 779 O O . SER A 1 95 ? -6.809 1.243 17.797 1 95.94 95 SER A O 1
ATOM 781 N N . GLN A 1 96 ? -5.27 -0.091 16.891 1 94.56 96 GLN A N 1
ATOM 782 C CA . GLN A 1 96 ? -4.906 -0.714 18.172 1 94.56 96 GLN A CA 1
ATOM 783 C C . GLN A 1 96 ? -4.133 0.255 19.047 1 94.56 96 GLN A C 1
ATOM 785 O O . GLN A 1 96 ? -3.943 -0 20.25 1 94.56 96 GLN A O 1
ATOM 790 N N . HIS A 1 97 ? -3.752 1.363 18.531 1 95.25 97 HIS A N 1
ATOM 791 C CA . HIS A 1 97 ? -2.879 2.262 19.281 1 95.25 97 HIS A CA 1
ATOM 792 C C . HIS A 1 97 ? -3.51 3.643 19.422 1 95.25 97 HIS A C 1
ATOM 794 O O . HIS A 1 97 ? -2.82 4.613 19.75 1 95.25 97 HIS A O 1
ATOM 800 N N . ARG A 1 98 ? -4.766 3.734 19.156 1 94.25 98 ARG A N 1
ATOM 801 C CA . ARG A 1 98 ? -5.449 5.02 19.281 1 94.25 98 ARG A CA 1
ATOM 802 C C . ARG A 1 98 ? -5.75 5.352 20.734 1 94.25 98 ARG A C 1
ATOM 804 O O . ARG A 1 98 ? -5.66 4.484 21.609 1 94.25 98 ARG A O 1
ATOM 811 N N . GLY A 1 99 ? -5.914 6.656 20.953 1 91.19 99 GLY A N 1
ATOM 812 C CA . GLY A 1 99 ? -6.164 7.109 22.312 1 91.19 99 GLY A CA 1
ATOM 813 C C . GLY A 1 99 ? -4.895 7.414 23.094 1 91.19 99 GLY A C 1
ATOM 814 O O . GLY A 1 99 ? -4.938 7.609 24.297 1 91.19 99 GLY A O 1
ATOM 815 N N . ARG A 1 100 ? -3.785 7.449 22.391 1 91.5 100 ARG A N 1
ATOM 816 C CA . ARG A 1 100 ? -2.492 7.676 23.031 1 91.5 100 ARG A CA 1
ATOM 817 C C . ARG A 1 100 ? -1.879 9 22.578 1 91.5 100 ARG A C 1
ATOM 819 O O . ARG A 1 100 ? -0.682 9.227 22.75 1 91.5 100 ARG A O 1
ATOM 826 N N . SER A 1 101 ? -2.625 9.773 21.844 1 93.69 101 SER A N 1
ATOM 827 C CA . SER A 1 101 ? -2.238 11.102 21.391 1 93.69 101 SER A CA 1
ATOM 828 C C . SER A 1 101 ? -1.123 11.023 20.359 1 93.69 101 SER A C 1
ATOM 830 O O . SER A 1 101 ? -0.281 11.922 20.266 1 93.69 101 SER A O 1
ATOM 832 N N . LEU A 1 102 ? -0.989 9.938 19.656 1 96.38 102 LEU A N 1
ATOM 833 C CA . LEU A 1 102 ? 0.066 9.758 18.656 1 96.38 102 LEU A CA 1
ATOM 834 C C . LEU A 1 102 ? -0.078 10.766 17.531 1 96.38 102 LEU A C 1
ATOM 836 O O . LEU A 1 102 ? 0.917 11.328 17.062 1 96.38 102 LEU A O 1
ATOM 840 N N . SER A 1 103 ? -1.314 11.016 17.094 1 96.81 103 SER A N 1
ATOM 841 C CA . SER A 1 103 ? -1.529 11.992 16.031 1 96.81 103 SER A CA 1
ATOM 842 C C . SER A 1 103 ? -1.061 13.383 16.453 1 96.81 103 SER A C 1
ATOM 844 O O . SER A 1 103 ? -0.44 14.102 15.672 1 96.81 103 SER A O 1
ATOM 846 N N . SER A 1 104 ? -1.396 13.703 17.672 1 96.12 104 SER A N 1
ATOM 847 C CA . SER A 1 104 ? -0.983 15 18.203 1 96.12 104 SER A CA 1
ATOM 848 C C . SER A 1 104 ? 0.536 15.125 18.234 1 96.12 104 SER A C 1
ATOM 850 O O . SER A 1 104 ? 1.083 16.172 17.891 1 96.12 104 SER A O 1
ATOM 852 N N . GLN A 1 105 ? 1.218 14.078 18.625 1 96.81 105 GLN A N 1
ATOM 853 C CA . GLN A 1 105 ? 2.676 14.086 18.703 1 96.81 105 GLN A CA 1
ATOM 854 C C . GLN A 1 105 ? 3.295 14.188 17.312 1 96.81 105 GLN A C 1
ATOM 856 O O . GLN A 1 105 ? 4.27 14.922 17.109 1 96.81 105 GLN A O 1
ATOM 861 N N . LEU A 1 106 ? 2.771 13.445 16.359 1 98.06 106 LEU A N 1
ATOM 862 C CA . LEU A 1 106 ? 3.213 13.547 14.977 1 98.06 106 LEU A CA 1
ATOM 863 C C . LEU A 1 106 ? 3.016 14.969 14.445 1 98.06 106 LEU A C 1
ATOM 865 O O . LEU A 1 106 ? 3.926 15.539 13.844 1 98.06 106 LEU A O 1
ATOM 869 N N . LEU A 1 107 ? 1.815 15.523 14.703 1 97.81 107 LEU A N 1
ATOM 870 C CA . LEU A 1 107 ? 1.453 16.859 14.25 1 97.81 107 LEU A CA 1
ATOM 871 C C . LEU A 1 107 ? 2.387 17.906 14.844 1 97.81 107 LEU A C 1
ATOM 873 O O . LEU A 1 107 ? 2.902 18.766 14.125 1 97.81 107 LEU A O 1
ATOM 877 N N . GLN A 1 108 ? 2.609 17.812 16.062 1 96.75 108 GLN A N 1
ATOM 878 C CA . GLN A 1 108 ? 3.496 18.75 16.734 1 96.75 108 GLN A CA 1
ATOM 879 C C . GLN A 1 108 ? 4.91 18.672 16.172 1 96.75 108 GLN A C 1
ATOM 881 O O . GLN A 1 108 ? 5.566 19.703 15.984 1 96.75 108 GLN A O 1
ATOM 886 N N . ALA A 1 109 ? 5.406 17.484 15.953 1 98 109 ALA A N 1
ATOM 887 C CA . ALA A 1 109 ? 6.734 17.312 15.359 1 98 109 ALA A CA 1
ATOM 888 C C . ALA A 1 109 ? 6.82 18.016 14.008 1 98 109 ALA A C 1
ATOM 890 O O . ALA A 1 109 ? 7.801 18.688 13.711 1 98 109 ALA A O 1
ATOM 891 N N . ALA A 1 110 ? 5.832 17.828 13.156 1 98.38 110 ALA A N 1
ATOM 892 C CA . ALA A 1 110 ? 5.801 18.453 11.836 1 98.38 110 ALA A CA 1
ATOM 893 C C . ALA A 1 110 ? 5.758 19.969 11.945 1 98.38 110 ALA A C 1
ATOM 895 O O . ALA A 1 110 ? 6.492 20.672 11.242 1 98.38 110 ALA A O 1
ATOM 896 N N . LEU A 1 111 ? 4.895 20.484 12.805 1 97.88 111 LEU A N 1
ATOM 897 C CA . LEU A 1 111 ? 4.75 21.922 12.984 1 97.88 111 LEU A CA 1
ATOM 898 C C . LEU A 1 111 ? 6.043 22.531 13.5 1 97.88 111 LEU A C 1
ATOM 900 O O . LEU A 1 111 ? 6.453 23.609 13.047 1 97.88 111 LEU A O 1
ATOM 904 N N . THR A 1 112 ? 6.656 21.828 14.43 1 97.25 112 THR A N 1
ATOM 905 C CA . THR A 1 112 ? 7.906 22.328 15.008 1 97.25 112 THR A CA 1
ATOM 906 C C . THR A 1 112 ? 9.016 22.359 13.961 1 97.25 112 THR A C 1
ATOM 908 O O . THR A 1 112 ? 9.812 23.297 13.922 1 97.25 112 THR A O 1
ATOM 911 N N . ALA A 1 113 ? 9.07 21.406 13.109 1 97.88 113 ALA A N 1
ATOM 912 C CA . ALA A 1 113 ? 10.102 21.312 12.086 1 97.88 113 ALA A CA 1
ATOM 913 C C . ALA A 1 113 ? 9.969 22.438 11.062 1 97.88 113 ALA A C 1
ATOM 915 O O . ALA A 1 113 ? 10.93 22.766 10.367 1 97.88 113 ALA A O 1
ATOM 916 N N . HIS A 1 114 ? 8.781 22.969 10.938 1 97.62 114 HIS A N 1
ATOM 917 C CA . HIS A 1 114 ? 8.523 24 9.945 1 97.62 114 HIS A CA 1
ATOM 918 C C . HIS A 1 114 ? 7.996 25.281 10.602 1 97.62 114 HIS A C 1
ATOM 920 O O . HIS A 1 114 ? 7.027 25.875 10.117 1 97.62 114 HIS A O 1
ATOM 926 N N . GLN A 1 115 ? 8.57 25.578 11.68 1 94.81 115 GLN A N 1
ATOM 927 C CA . GLN A 1 115 ? 8.148 26.766 12.414 1 94.81 115 GLN A CA 1
ATOM 928 C C . GLN A 1 115 ? 8.133 28 11.516 1 94.81 115 GLN A C 1
ATOM 930 O O . GLN A 1 115 ? 9.055 28.203 10.719 1 94.81 115 GLN A O 1
ATOM 935 N N . GLY A 1 116 ? 7.078 28.75 11.578 1 94.81 116 GLY A N 1
ATOM 936 C CA . GLY A 1 116 ? 6.969 29.984 10.82 1 94.81 116 GLY A CA 1
ATOM 937 C C . GLY A 1 116 ? 6.285 29.812 9.477 1 94.81 116 GLY A C 1
ATOM 938 O O . GLY A 1 116 ? 6.023 30.781 8.773 1 94.81 116 GLY A O 1
ATOM 939 N N . LYS A 1 117 ? 6.047 28.609 9.094 1 96.75 117 LYS A N 1
ATOM 940 C CA . LYS A 1 117 ? 5.367 28.344 7.828 1 96.75 117 LYS A CA 1
ATOM 941 C C . LYS A 1 117 ? 3.879 28.094 8.047 1 96.75 117 LYS A C 1
ATOM 943 O O . LYS A 1 117 ? 3.48 27.562 9.078 1 96.75 117 LYS A O 1
ATOM 948 N N . GLY A 1 118 ? 3.078 28.516 7.09 1 98 118 GLY A N 1
ATOM 949 C CA . GLY A 1 118 ? 1.654 28.203 7.102 1 98 118 GLY A CA 1
ATOM 950 C C . GLY A 1 118 ? 1.338 26.797 6.633 1 98 118 GLY A C 1
ATOM 951 O O . GLY A 1 118 ? 2.031 26.25 5.773 1 98 118 GLY A O 1
ATOM 952 N N . PHE A 1 119 ? 0.363 26.266 7.188 1 98.5 119 PHE A N 1
ATOM 953 C CA . PHE A 1 119 ? -0.062 24.906 6.859 1 98.5 119 PHE A CA 1
ATOM 954 C C . PHE A 1 119 ? -1.522 24.891 6.422 1 98.5 119 PHE A C 1
ATOM 956 O O . PHE A 1 119 ? -2.33 25.688 6.906 1 98.5 119 PHE A O 1
ATOM 963 N N . VAL A 1 120 ? -1.828 24.016 5.543 1 98.44 120 VAL A N 1
ATOM 964 C CA . VAL A 1 120 ? -3.205 23.703 5.18 1 98.44 120 VAL A CA 1
ATOM 965 C C . VAL A 1 120 ? -3.418 22.188 5.227 1 98.44 120 VAL A C 1
ATOM 967 O O . VAL A 1 120 ? -2.477 21.422 5.031 1 98.44 120 VAL A O 1
ATOM 970 N N . LEU A 1 121 ? -4.574 21.766 5.547 1 98 121 LEU A N 1
ATOM 971 C CA . LEU A 1 121 ? -4.961 20.359 5.469 1 98 121 LEU A CA 1
ATOM 972 C C . LEU A 1 121 ? -6.461 20.234 5.223 1 98 121 LEU A C 1
ATOM 974 O O . LEU A 1 121 ? -7.211 21.203 5.379 1 98 121 LEU A O 1
ATOM 978 N N . HIS A 1 122 ? -6.832 19.094 4.734 1 97.12 122 HIS A N 1
ATOM 979 C CA . HIS A 1 122 ? -8.227 18.688 4.668 1 97.12 122 HIS A CA 1
ATOM 980 C C . HIS A 1 122 ? -8.562 17.688 5.77 1 97.12 122 HIS A C 1
ATOM 982 O O . HIS A 1 122 ? -8.219 16.5 5.672 1 97.12 122 HIS A O 1
ATOM 988 N N . ALA A 1 123 ? -9.219 18.172 6.773 1 97.44 123 ALA A N 1
ATOM 989 C CA . ALA A 1 123 ? -9.547 17.344 7.93 1 97.44 123 ALA A CA 1
ATOM 990 C C . ALA A 1 123 ? -10.859 16.594 7.715 1 97.44 123 ALA A C 1
ATOM 992 O O . ALA A 1 123 ? -11.852 17.188 7.277 1 97.44 123 ALA A O 1
ATOM 993 N N . GLN A 1 124 ? -10.828 15.281 8.008 1 95.25 124 GLN A N 1
ATOM 994 C CA . GLN A 1 124 ? -12.125 14.648 8.219 1 95.25 124 GLN A CA 1
ATOM 995 C C . GLN A 1 124 ? -12.875 15.297 9.375 1 95.25 124 GLN A C 1
ATOM 997 O O . GLN A 1 124 ? -12.289 15.594 10.414 1 95.25 124 GLN A O 1
ATOM 1002 N N . THR A 1 125 ? -14.141 15.5 9.219 1 94.81 125 THR A N 1
ATOM 1003 C CA . THR A 1 125 ? -14.883 16.328 10.156 1 94.81 125 THR A CA 1
ATOM 1004 C C . THR A 1 125 ? -14.82 15.758 11.57 1 94.81 125 THR A C 1
ATOM 1006 O O . THR A 1 125 ? -14.828 16.5 12.555 1 94.81 125 THR A O 1
ATOM 1009 N N . HIS A 1 126 ? -14.719 14.453 11.68 1 92.38 126 HIS A N 1
ATOM 1010 C CA . HIS A 1 126 ? -14.672 13.852 13.008 1 92.38 126 HIS A CA 1
ATOM 1011 C C . HIS A 1 126 ? -13.32 14.094 13.672 1 92.38 126 HIS A C 1
ATOM 1013 O O . HIS A 1 126 ? -13.188 13.938 14.891 1 92.38 126 HIS A O 1
ATOM 1019 N N . ALA A 1 127 ? -12.312 14.484 12.914 1 93.06 127 ALA A N 1
ATOM 1020 C CA . ALA A 1 127 ? -10.953 14.617 13.438 1 93.06 127 ALA A CA 1
ATOM 1021 C C . ALA A 1 127 ? -10.594 16.078 13.656 1 93.06 127 ALA A C 1
ATOM 1023 O O . ALA A 1 127 ? -9.469 16.391 14.062 1 93.06 127 ALA A O 1
ATOM 1024 N N . LYS A 1 128 ? -11.438 17.031 13.508 1 95.06 128 LYS A N 1
ATOM 1025 C CA . LYS A 1 128 ? -11.172 18.469 13.547 1 95.06 128 LYS A CA 1
ATOM 1026 C C . LYS A 1 128 ? -10.57 18.875 14.891 1 95.06 128 LYS A C 1
ATOM 1028 O O . LYS A 1 128 ? -9.734 19.781 14.953 1 95.06 128 LYS A O 1
ATOM 1033 N N . GLY A 1 129 ? -11.07 18.25 15.891 1 94.56 129 GLY A N 1
ATOM 1034 C CA . GLY A 1 129 ? -10.664 18.625 17.234 1 94.56 129 GLY A CA 1
ATOM 1035 C C . GLY A 1 129 ? -9.164 18.547 17.453 1 94.56 129 GLY A C 1
ATOM 1036 O O . GLY A 1 129 ? -8.578 19.438 18.062 1 94.56 129 GLY A O 1
ATOM 1037 N N . VAL A 1 130 ? -8.523 17.562 16.953 1 94.88 130 VAL A N 1
ATOM 1038 C CA . VAL A 1 130 ? -7.086 17.359 17.109 1 94.88 130 VAL A CA 1
ATOM 1039 C C . VAL A 1 130 ? -6.336 18.516 16.453 1 94.88 130 VAL A C 1
ATOM 1041 O O . VAL A 1 130 ? -5.348 19.016 17 1 94.88 130 VAL A O 1
ATOM 1044 N N . TYR A 1 131 ? -6.805 18.969 15.289 1 98.06 131 TYR A N 1
ATOM 1045 C CA . TYR A 1 131 ? -6.125 20.016 14.547 1 98.06 131 TYR A CA 1
ATOM 1046 C C . TYR A 1 131 ? -6.391 21.391 15.172 1 98.06 131 TYR A C 1
ATOM 1048 O O . TYR A 1 131 ? -5.512 22.25 15.18 1 98.06 131 TYR A O 1
ATOM 1056 N N . LYS A 1 132 ? -7.609 21.547 15.711 1 97.56 132 LYS A N 1
ATOM 1057 C CA . LYS A 1 132 ? -7.914 22.797 16.422 1 97.56 132 LYS A CA 1
ATOM 1058 C C . LYS A 1 132 ? -6.98 22.984 17.609 1 97.56 132 LYS A C 1
ATOM 1060 O O . LYS A 1 132 ? -6.473 24.094 17.828 1 97.56 132 LYS A O 1
ATOM 1065 N N . LYS A 1 133 ? -6.777 21.953 18.297 1 96.12 133 LYS A N 1
ATOM 1066 C CA . LYS A 1 133 ? -5.883 22 19.453 1 96.12 133 LYS A CA 1
ATOM 1067 C C . LYS A 1 133 ? -4.465 22.375 19.031 1 96.12 133 LYS A C 1
ATOM 1069 O O . LYS A 1 133 ? -3.709 22.953 19.828 1 96.12 133 LYS A O 1
ATOM 1074 N N . ALA A 1 134 ? -4.137 22.109 17.828 1 96.06 134 ALA A N 1
ATOM 1075 C CA . ALA A 1 134 ? -2.799 22.375 17.312 1 96.06 134 ALA A CA 1
ATOM 1076 C C . ALA A 1 134 ? -2.736 23.75 16.641 1 96.06 134 ALA A C 1
ATOM 1078 O O . ALA A 1 134 ? -1.73 24.094 16.016 1 96.06 134 ALA A O 1
ATOM 1079 N N . GLY A 1 135 ? -3.801 24.469 16.672 1 96.94 135 GLY A N 1
ATOM 1080 C CA . GLY A 1 135 ? -3.773 25.859 16.219 1 96.94 135 GLY A CA 1
ATOM 1081 C C . GLY A 1 135 ? -4.371 26.031 14.836 1 96.94 135 GLY A C 1
ATOM 1082 O O . GLY A 1 135 ? -4.277 27.109 14.242 1 96.94 135 GLY A O 1
ATOM 1083 N N . PHE A 1 136 ? -5.012 25 14.305 1 98.38 136 PHE A N 1
ATOM 1084 C CA . PHE A 1 136 ? -5.676 25.125 13.016 1 98.38 136 PHE A CA 1
ATOM 1085 C C . PHE A 1 136 ? -7.082 25.688 13.18 1 98.38 136 PHE A C 1
ATOM 1087 O O . PHE A 1 136 ? -7.727 25.484 14.203 1 98.38 136 PHE A O 1
ATOM 1094 N N . ARG A 1 137 ? -7.484 26.391 12.18 1 98 137 ARG A N 1
ATOM 1095 C CA . ARG A 1 137 ? -8.859 26.891 12.141 1 98 137 ARG A CA 1
ATOM 1096 C C . ARG A 1 137 ? -9.562 26.453 10.859 1 98 137 ARG A C 1
ATOM 1098 O O . ARG A 1 137 ? -8.922 26.312 9.82 1 98 137 ARG A O 1
ATOM 1105 N N . GLU A 1 138 ? -10.828 26.297 10.875 1 97.94 138 GLU A N 1
ATOM 1106 C CA . GLU A 1 138 ? -11.648 25.891 9.742 1 97.94 138 GLU A CA 1
ATOM 1107 C C . GLU A 1 138 ? -11.797 27.016 8.727 1 97.94 138 GLU A C 1
ATOM 1109 O O . GLU A 1 138 ? -11.945 28.188 9.109 1 97.94 138 GLU A O 1
ATOM 1114 N N . VAL A 1 139 ? -11.797 26.641 7.496 1 96.19 139 VAL A N 1
ATOM 1115 C CA . VAL A 1 139 ? -12.031 27.594 6.422 1 96.19 139 VAL A CA 1
ATOM 1116 C C . VAL A 1 139 ? -12.992 27 5.398 1 96.19 139 VAL A C 1
ATOM 1118 O O . VAL A 1 139 ? -12.828 25.859 4.969 1 96.19 139 VAL A O 1
ATOM 1121 N N . GLY A 1 140 ? -13.992 27.828 5.043 1 95.12 140 GLY A N 1
ATOM 1122 C CA . GLY A 1 140 ? -14.906 27.422 3.982 1 95.12 140 GLY A CA 1
ATOM 1123 C C . GLY A 1 140 ? -15.961 26.453 4.449 1 95.12 140 GLY A C 1
ATOM 1124 O O . GLY A 1 140 ? -16.344 26.453 5.621 1 95.12 140 GLY A O 1
ATOM 1125 N N . GLU A 1 141 ? -16.594 25.688 3.471 1 96.38 141 GLU A N 1
ATOM 1126 C CA . GLU A 1 141 ? -17.656 24.719 3.717 1 96.38 141 GLU A CA 1
ATOM 1127 C C . GLU A 1 141 ? -17.125 23.297 3.672 1 96.38 141 GLU A C 1
ATOM 1129 O O . GLU A 1 141 ? -16.047 23.031 3.129 1 96.38 141 GLU A O 1
ATOM 1134 N N . THR A 1 142 ? -17.859 22.484 4.301 1 96.94 142 THR A N 1
ATOM 1135 C CA . THR A 1 142 ? -17.531 21.078 4.203 1 96.94 142 THR A CA 1
ATOM 1136 C C . THR A 1 142 ? -17.688 20.578 2.77 1 96.94 142 THR A C 1
ATOM 1138 O O . THR A 1 142 ? -18.422 21.172 1.978 1 96.94 142 THR A O 1
ATOM 1141 N N . PHE A 1 143 ? -16.953 19.578 2.443 1 96.5 143 PHE A N 1
ATOM 1142 C CA . PHE A 1 143 ? -17.016 18.938 1.135 1 96.5 143 PHE A CA 1
ATOM 1143 C C . PHE A 1 143 ? -16.75 17.453 1.252 1 96.5 143 PHE A C 1
ATOM 1145 O O . PHE A 1 143 ? -16.266 16.984 2.283 1 96.5 143 PHE A O 1
ATOM 1152 N N . THR A 1 144 ? -17.109 16.688 0.204 1 94 144 THR A N 1
ATOM 1153 C CA . THR A 1 144 ? -16.891 15.242 0.21 1 94 144 THR A CA 1
ATOM 1154 C C . THR A 1 144 ? -15.617 14.891 -0.565 1 94 144 THR A C 1
ATOM 1156 O O . THR A 1 144 ? -15.414 15.375 -1.683 1 94 144 THR A O 1
ATOM 1159 N N . GLU A 1 145 ? -14.711 14.195 0.075 1 91.94 145 GLU A N 1
ATOM 1160 C CA . GLU A 1 145 ? -13.5 13.641 -0.522 1 91.94 145 GLU A CA 1
ATOM 1161 C C . GLU A 1 145 ? -13.359 12.156 -0.207 1 91.94 145 GLU A C 1
ATOM 1163 O O . GLU A 1 145 ? -13.391 11.758 0.959 1 91.94 145 GLU A O 1
ATOM 1168 N N . ALA A 1 146 ? -13.164 11.328 -1.29 1 90.31 146 ALA A N 1
ATOM 1169 C CA . ALA A 1 146 ? -13.039 9.883 -1.133 1 90.31 146 ALA A CA 1
ATOM 1170 C C . ALA A 1 146 ? -14.195 9.312 -0.325 1 90.31 146 ALA A C 1
ATOM 1172 O O . ALA A 1 146 ? -14.008 8.43 0.519 1 90.31 146 ALA A O 1
ATOM 1173 N N . GLY A 1 147 ? -15.414 9.922 -0.432 1 88.88 147 GLY A N 1
ATOM 1174 C CA . GLY A 1 147 ? -16.625 9.438 0.21 1 88.88 147 GLY A CA 1
ATOM 1175 C C . GLY A 1 147 ? -16.75 9.883 1.654 1 88.88 147 GLY A C 1
ATOM 1176 O O . GLY A 1 147 ? -17.656 9.445 2.365 1 88.88 147 GLY A O 1
ATOM 1177 N N . ILE A 1 148 ? -15.891 10.734 2.08 1 92.81 148 ILE A N 1
ATOM 1178 C CA . ILE A 1 148 ? -15.844 11.172 3.473 1 92.81 148 ILE A CA 1
ATOM 1179 C C . ILE A 1 148 ? -15.969 12.688 3.545 1 92.81 148 ILE A C 1
ATOM 1181 O O . ILE A 1 148 ? -15.367 13.406 2.736 1 92.81 148 ILE A O 1
ATOM 1185 N N . GLU A 1 149 ? -16.703 13.188 4.477 1 95.69 149 GLU A N 1
ATOM 1186 C CA . GLU A 1 149 ? -16.859 14.633 4.648 1 95.69 149 GLU A CA 1
ATOM 1187 C C . GLU A 1 149 ? -15.586 15.25 5.234 1 95.69 149 GLU A C 1
ATOM 1189 O O . GLU A 1 149 ? -15.039 14.75 6.219 1 95.69 149 GLU A O 1
ATOM 1194 N N . HIS A 1 150 ? -15.148 16.297 4.559 1 97.56 150 HIS A N 1
ATOM 1195 C CA . HIS A 1 150 ? -13.938 17 4.969 1 97.56 150 HIS A CA 1
ATOM 1196 C C . HIS A 1 150 ? -14.203 18.484 5.137 1 97.56 150 HIS A C 1
ATOM 1198 O O . HIS A 1 150 ? -15.25 18.984 4.715 1 97.56 150 HIS A O 1
ATOM 1204 N N . ILE A 1 151 ? -13.352 19.109 5.809 1 97.44 151 ILE A N 1
ATOM 1205 C CA . ILE A 1 151 ? -13.305 20.562 5.906 1 97.44 151 ILE A CA 1
ATOM 1206 C C . ILE A 1 151 ? -11.859 21.047 5.824 1 97.44 151 ILE A C 1
ATOM 1208 O O . ILE A 1 151 ? -10.961 20.422 6.391 1 97.44 151 ILE A O 1
ATOM 1212 N N . THR A 1 152 ? -11.648 22.078 5.07 1 97.44 152 THR A N 1
ATOM 1213 C CA . THR A 1 152 ? -10.32 22.672 4.98 1 97.44 152 THR A CA 1
ATOM 1214 C C . THR A 1 152 ? -9.961 23.391 6.281 1 97.44 152 THR A C 1
ATOM 1216 O O . THR A 1 152 ? -10.789 24.078 6.871 1 97.44 152 THR A O 1
ATOM 1219 N N . MET A 1 153 ? -8.75 23.172 6.789 1 98.31 153 MET A N 1
ATOM 1220 C CA . MET A 1 153 ? -8.227 23.875 7.949 1 98.31 153 MET A CA 1
ATOM 1221 C C . MET A 1 153 ? -6.852 24.469 7.656 1 98.31 153 MET A C 1
ATOM 1223 O O . MET A 1 153 ? -6.07 23.875 6.906 1 98.31 153 MET A O 1
ATOM 1227 N N . VAL A 1 154 ? -6.613 25.609 8.273 1 98.25 154 VAL A N 1
ATOM 1228 C CA . VAL A 1 154 ? -5.344 26.281 8.016 1 98.25 154 VAL A CA 1
ATOM 1229 C C . VAL A 1 154 ? -4.715 26.719 9.328 1 98.25 154 VAL A C 1
ATOM 1231 O O . VAL A 1 154 ? -5.41 26.875 10.336 1 98.25 154 VAL A O 1
ATOM 1234 N N . ARG A 1 155 ? -3.492 26.828 9.375 1 98.19 155 ARG A N 1
ATOM 1235 C CA . ARG A 1 155 ? -2.678 27.359 10.461 1 98.19 155 ARG A CA 1
ATOM 1236 C C . ARG A 1 155 ? -1.666 28.375 9.93 1 98.19 155 ARG A C 1
ATOM 1238 O O . ARG A 1 155 ? -0.807 28.031 9.117 1 98.19 155 ARG A O 1
ATOM 1245 N N . ASP A 1 156 ? -1.747 29.609 10.398 1 96.56 156 ASP A N 1
ATOM 1246 C CA . ASP A 1 156 ? -0.888 30.688 9.914 1 96.56 156 ASP A CA 1
ATOM 1247 C C . ASP A 1 156 ? 0.553 30.484 10.383 1 96.56 156 ASP A C 1
ATOM 1249 O O . ASP A 1 156 ? 0.794 29.969 11.469 1 96.56 156 ASP A O 1
ATOM 1253 N N . GLY A 1 157 ? 1.373 30.922 9.461 1 90.44 157 GLY A N 1
ATOM 1254 C CA . GLY A 1 157 ? 2.764 31 9.883 1 90.44 157 GLY A CA 1
ATOM 1255 C C . GLY A 1 157 ? 3.062 32.219 10.734 1 90.44 157 GLY A C 1
ATOM 1256 O O . GLY A 1 157 ? 2.291 33.188 10.75 1 90.44 157 GLY A O 1
ATOM 1257 N N . ASP A 1 158 ? 3.934 32.094 11.758 1 77.25 158 ASP A N 1
ATOM 1258 C CA . ASP A 1 158 ? 4.367 33.281 12.461 1 77.25 158 ASP A CA 1
ATOM 1259 C C . ASP A 1 158 ? 5.125 34.219 11.516 1 77.25 158 ASP A C 1
ATOM 1261 O O . ASP A 1 158 ? 5.703 33.781 10.523 1 77.25 158 ASP A O 1
ATOM 1265 N N . MET B 1 1 ? -1.543 -14.344 -34.469 1 29.22 1 MET B N 1
ATOM 1266 C CA . MET B 1 1 ? -1.016 -14.438 -33.125 1 29.22 1 MET B CA 1
ATOM 1267 C C . MET B 1 1 ? -0.61 -13.062 -32.594 1 29.22 1 MET B C 1
ATOM 1269 O O . MET B 1 1 ? 0.102 -12.32 -33.281 1 29.22 1 MET B O 1
ATOM 1273 N N . ALA B 1 2 ? -1.424 -12.508 -31.719 1 41.94 2 ALA B N 1
ATOM 1274 C CA . ALA B 1 2 ? -1.033 -11.156 -31.312 1 41.94 2 ALA B CA 1
ATOM 1275 C C . ALA B 1 2 ? 0.445 -11.109 -30.938 1 41.94 2 ALA B C 1
ATOM 1277 O O . ALA B 1 2 ? 0.935 -11.961 -30.203 1 41.94 2 ALA B O 1
ATOM 1278 N N . GLN B 1 3 ? 1.223 -10.672 -31.734 1 41.53 3 GLN B N 1
ATOM 1279 C CA . GLN B 1 3 ? 2.637 -10.438 -31.469 1 41.53 3 GLN B CA 1
ATOM 1280 C C . GLN B 1 3 ? 2.834 -9.797 -30.094 1 41.53 3 GLN B C 1
ATOM 1282 O O . GLN B 1 3 ? 2.434 -8.648 -29.875 1 41.53 3 GLN B O 1
ATOM 1287 N N . PHE B 1 4 ? 2.732 -10.57 -29.016 1 56.28 4 PHE B N 1
ATOM 1288 C CA . PHE B 1 4 ? 2.893 -9.953 -27.719 1 56.28 4 PHE B CA 1
ATOM 1289 C C . PHE B 1 4 ? 4.309 -9.414 -27.531 1 56.28 4 PHE B C 1
ATOM 1291 O O . PHE B 1 4 ? 5.281 -10.094 -27.859 1 56.28 4 PHE B O 1
ATOM 1298 N N . ASP B 1 5 ? 4.441 -8.117 -27.641 1 62.31 5 ASP B N 1
ATOM 1299 C CA . ASP B 1 5 ? 5.746 -7.48 -27.453 1 62.31 5 ASP B CA 1
ATOM 1300 C C . ASP B 1 5 ? 6.422 -7.984 -26.172 1 62.31 5 ASP B C 1
ATOM 1302 O O . ASP B 1 5 ? 5.793 -8.039 -25.109 1 62.31 5 ASP B O 1
ATOM 1306 N N . GLU B 1 6 ? 7.496 -8.734 -26.328 1 73.94 6 GLU B N 1
ATOM 1307 C CA . GLU B 1 6 ? 8.336 -9.242 -25.25 1 73.94 6 GLU B CA 1
ATOM 1308 C C . GLU B 1 6 ? 8.617 -8.148 -24.219 1 73.94 6 GLU B C 1
ATOM 1310 O O . GLU B 1 6 ? 9.008 -7.035 -24.578 1 73.94 6 GLU B O 1
ATOM 1315 N N . VAL B 1 7 ? 8.023 -8.312 -23 1 86 7 VAL B N 1
ATOM 1316 C CA . VAL B 1 7 ? 8.297 -7.363 -21.922 1 86 7 VAL B CA 1
ATOM 1317 C C . VAL B 1 7 ? 9.43 -7.887 -21.047 1 86 7 VAL B C 1
ATOM 1319 O O . VAL B 1 7 ? 9.734 -9.086 -21.062 1 86 7 VAL B O 1
ATOM 1322 N N . GLN B 1 8 ? 10.148 -7.012 -20.484 1 94.5 8 GLN B N 1
ATOM 1323 C CA . GLN B 1 8 ? 11.18 -7.395 -19.531 1 94.5 8 GLN B CA 1
ATOM 1324 C C . GLN B 1 8 ? 10.57 -7.664 -18.156 1 94.5 8 GLN B C 1
ATOM 1326 O O . GLN B 1 8 ? 9.969 -6.777 -17.547 1 94.5 8 GLN B O 1
ATOM 1331 N N . VAL B 1 9 ? 10.695 -8.93 -17.703 1 98.06 9 VAL B N 1
ATOM 1332 C CA . VAL B 1 9 ? 10.242 -9.289 -16.359 1 98.06 9 VAL B CA 1
ATOM 1333 C C . VAL B 1 9 ? 11.406 -9.164 -15.375 1 98.06 9 VAL B C 1
ATOM 1335 O O . VAL B 1 9 ? 12.477 -9.742 -15.586 1 98.06 9 VAL B O 1
ATOM 1338 N N . ASN B 1 10 ? 11.25 -8.367 -14.352 1 98.62 10 ASN B N 1
ATOM 1339 C CA . ASN B 1 10 ? 12.219 -8.273 -13.258 1 98.62 10 ASN B CA 1
ATOM 1340 C C . ASN B 1 10 ? 11.945 -9.305 -12.172 1 98.62 10 ASN B C 1
ATOM 1342 O O . ASN B 1 10 ? 10.781 -9.633 -11.906 1 98.62 10 ASN B O 1
ATOM 1346 N N . ARG B 1 11 ? 12.914 -9.859 -11.656 1 98.75 11 ARG B N 1
ATOM 1347 C CA . ARG B 1 11 ? 12.875 -10.789 -10.531 1 98.75 11 ARG B CA 1
ATOM 1348 C C . ARG B 1 11 ? 13.789 -10.312 -9.398 1 98.75 11 ARG B C 1
ATOM 1350 O O . ARG B 1 11 ? 15 -10.203 -9.578 1 98.75 11 ARG B O 1
ATOM 1357 N N . LYS B 1 12 ? 13.227 -10.047 -8.219 1 98.75 12 LYS B N 1
ATOM 1358 C CA . LYS B 1 12 ? 14.023 -9.523 -7.113 1 98.75 12 LYS B CA 1
ATOM 1359 C C . LYS B 1 12 ? 13.562 -10.117 -5.781 1 98.75 12 LYS B C 1
ATOM 1361 O O . LYS B 1 12 ? 12.375 -10.406 -5.602 1 98.75 12 LYS B O 1
ATOM 1366 N N . SER B 1 13 ? 14.5 -10.344 -4.887 1 98.62 13 SER B N 1
ATOM 1367 C CA . SER B 1 13 ? 14.148 -10.5 -3.48 1 98.62 13 SER B CA 1
ATOM 1368 C C . SER B 1 13 ? 13.742 -9.172 -2.857 1 98.62 13 SER B C 1
ATOM 1370 O O . SER B 1 13 ? 13.969 -8.109 -3.441 1 98.62 13 SER B O 1
ATOM 1372 N N . PHE B 1 14 ? 13.094 -9.227 -1.724 1 98.62 14 PHE B N 1
ATOM 1373 C CA . PHE B 1 14 ? 12.609 -7.988 -1.119 1 98.62 14 PHE B CA 1
ATOM 1374 C C . PHE B 1 14 ? 13.766 -7.031 -0.852 1 98.62 14 PHE B C 1
ATOM 1376 O O . PHE B 1 14 ? 13.641 -5.824 -1.056 1 98.62 14 PHE B O 1
ATOM 1383 N N . LEU B 1 15 ? 14.898 -7.562 -0.395 1 95.75 15 LEU B N 1
ATOM 1384 C CA . LEU B 1 15 ? 16.062 -6.758 -0.03 1 95.75 15 LEU B CA 1
ATOM 1385 C C . LEU B 1 15 ? 16.641 -6.055 -1.253 1 95.75 15 LEU B C 1
ATOM 1387 O O . LEU B 1 15 ? 17.406 -5.098 -1.118 1 95.75 15 LEU B O 1
ATOM 1391 N N . GLU B 1 16 ? 16.297 -6.516 -2.412 1 98.19 16 GLU B N 1
ATOM 1392 C CA . GLU B 1 16 ? 16.797 -5.926 -3.65 1 98.19 16 GLU B CA 1
ATOM 1393 C C . GLU B 1 16 ? 15.859 -4.844 -4.168 1 98.19 16 GLU B C 1
ATOM 1395 O O . GLU B 1 16 ? 16.203 -4.109 -5.098 1 98.19 16 GLU B O 1
ATOM 1400 N N . LEU B 1 17 ? 14.688 -4.762 -3.643 1 98.5 17 LEU B N 1
ATOM 1401 C CA . LEU B 1 17 ? 13.734 -3.738 -4.062 1 98.5 17 LEU B CA 1
ATOM 1402 C C . LEU B 1 17 ? 14.125 -2.373 -3.508 1 98.5 17 LEU B C 1
ATOM 1404 O O . LEU B 1 17 ? 14.578 -2.268 -2.365 1 98.5 17 LEU B O 1
ATOM 1408 N N . THR B 1 18 ? 14 -1.38 -4.309 1 98.19 18 THR B N 1
ATOM 1409 C CA . THR B 1 18 ? 14.141 -0.008 -3.836 1 98.19 18 THR B CA 1
ATOM 1410 C C . THR B 1 18 ? 12.852 0.467 -3.164 1 98.19 18 THR B C 1
ATOM 1412 O O . THR B 1 18 ? 11.797 -0.135 -3.346 1 98.19 18 THR B O 1
ATOM 1415 N N . PRO B 1 19 ? 12.914 1.554 -2.369 1 98.44 19 PRO B N 1
ATOM 1416 C CA . PRO B 1 19 ? 11.672 2.129 -1.833 1 98.44 19 PRO B CA 1
ATOM 1417 C C . PRO B 1 19 ? 10.648 2.445 -2.92 1 98.44 19 PRO B C 1
ATOM 1419 O O . PRO B 1 19 ? 9.453 2.213 -2.732 1 98.44 19 PRO B O 1
ATOM 1422 N N . THR B 1 20 ? 11.125 2.93 -4.062 1 98.5 20 THR B N 1
ATOM 1423 C CA . THR B 1 20 ? 10.227 3.244 -5.172 1 98.5 20 THR B CA 1
ATOM 1424 C C . THR B 1 20 ? 9.578 1.976 -5.719 1 98.5 20 THR B C 1
ATOM 1426 O O . THR B 1 20 ? 8.398 1.979 -6.074 1 98.5 20 THR B O 1
ATOM 1429 N N . ASP B 1 21 ? 10.352 0.893 -5.777 1 98.69 21 ASP B N 1
ATOM 1430 C CA . ASP B 1 21 ? 9.781 -0.381 -6.199 1 98.69 21 ASP B CA 1
ATOM 1431 C C . ASP B 1 21 ? 8.633 -0.802 -5.281 1 98.69 21 ASP B C 1
ATOM 1433 O O . ASP B 1 21 ? 7.559 -1.179 -5.754 1 98.69 21 ASP B O 1
ATOM 1437 N N . VAL B 1 22 ? 8.906 -0.735 -3.994 1 98.81 22 VAL B N 1
ATOM 1438 C CA . VAL B 1 22 ? 7.914 -1.16 -3.012 1 98.81 22 VAL B CA 1
ATOM 1439 C C . VAL B 1 22 ? 6.68 -0.27 -3.107 1 98.81 22 VAL B C 1
ATOM 1441 O O . VAL B 1 22 ? 5.547 -0.76 -3.057 1 98.81 22 VAL B O 1
ATOM 1444 N N . TYR B 1 23 ? 6.887 0.989 -3.277 1 98.81 23 TYR B N 1
ATOM 1445 C CA . TYR B 1 23 ? 5.785 1.932 -3.443 1 98.81 23 TYR B CA 1
ATOM 1446 C C . TYR B 1 23 ? 4.957 1.59 -4.676 1 98.81 23 TYR B C 1
ATOM 1448 O O . TYR B 1 23 ? 3.725 1.562 -4.617 1 98.81 23 TYR B O 1
ATOM 1456 N N . ALA B 1 24 ? 5.578 1.321 -5.773 1 98.81 24 ALA B N 1
ATOM 1457 C CA . ALA B 1 24 ? 4.91 1.019 -7.035 1 98.81 24 ALA B CA 1
ATOM 1458 C C . ALA B 1 24 ? 4.141 -0.297 -6.949 1 98.81 24 ALA B C 1
ATOM 1460 O O . ALA B 1 24 ? 3.031 -0.413 -7.477 1 98.81 24 ALA B O 1
ATOM 1461 N N . ILE B 1 25 ? 4.723 -1.278 -6.305 1 98.88 25 ILE B N 1
ATOM 1462 C CA . ILE B 1 25 ? 4.059 -2.562 -6.105 1 98.88 25 ILE B CA 1
ATOM 1463 C C . ILE B 1 25 ? 2.812 -2.371 -5.246 1 98.88 25 ILE B C 1
ATOM 1465 O O . ILE B 1 25 ? 1.73 -2.852 -5.594 1 98.88 25 ILE B O 1
ATOM 1469 N N . ALA B 1 26 ? 2.977 -1.633 -4.16 1 98.75 26 ALA B N 1
ATOM 1470 C CA . ALA B 1 26 ? 1.842 -1.347 -3.285 1 98.75 26 ALA B CA 1
ATOM 1471 C C . ALA B 1 26 ? 0.745 -0.599 -4.039 1 98.75 26 ALA B C 1
ATOM 1473 O O . ALA B 1 26 ? -0.44 -0.906 -3.887 1 98.75 26 ALA B O 1
ATOM 1474 N N . ALA B 1 27 ? 1.134 0.37 -4.832 1 98.56 27 ALA B N 1
ATOM 1475 C CA . ALA B 1 27 ? 0.177 1.15 -5.609 1 98.56 27 ALA B CA 1
ATOM 1476 C C . ALA B 1 27 ? -0.625 0.255 -6.551 1 98.56 27 ALA B C 1
ATOM 1478 O O . ALA B 1 27 ? -1.856 0.306 -6.566 1 98.56 27 ALA B O 1
ATOM 1479 N N . LEU B 1 28 ? 0.033 -0.564 -7.27 1 98.69 28 LEU B N 1
ATOM 1480 C CA . LEU B 1 28 ? -0.622 -1.45 -8.227 1 98.69 28 LEU B CA 1
ATOM 1481 C C . LEU B 1 28 ? -1.535 -2.441 -7.508 1 98.69 28 LEU B C 1
ATOM 1483 O O . LEU B 1 28 ? -2.697 -2.605 -7.891 1 98.69 28 LEU B O 1
ATOM 1487 N N . ARG B 1 29 ? -1.003 -3.117 -6.477 1 98.69 29 ARG B N 1
ATOM 1488 C CA . ARG B 1 29 ? -1.768 -4.141 -5.77 1 98.69 29 ARG B CA 1
ATOM 1489 C C . ARG B 1 29 ? -3.014 -3.541 -5.125 1 98.69 29 ARG B C 1
ATOM 1491 O O . ARG B 1 29 ? -4.105 -4.105 -5.23 1 98.69 29 ARG B O 1
ATOM 1498 N N . THR B 1 30 ? -2.854 -2.404 -4.504 1 97.62 30 THR B N 1
ATOM 1499 C CA . THR B 1 30 ? -3.988 -1.859 -3.768 1 97.62 30 THR B CA 1
ATOM 1500 C C . THR B 1 30 ? -5.023 -1.273 -4.723 1 97.62 30 THR B C 1
ATOM 1502 O O . THR B 1 30 ? -6.227 -1.323 -4.453 1 97.62 30 THR B O 1
ATOM 1505 N N . ASP B 1 31 ? -4.594 -0.724 -5.871 1 97.06 31 ASP B N 1
ATOM 1506 C CA . ASP B 1 31 ? -5.543 -0.283 -6.887 1 97.06 31 ASP B CA 1
ATOM 1507 C C . ASP B 1 31 ? -6.406 -1.445 -7.375 1 97.06 31 ASP B C 1
ATOM 1509 O O . ASP B 1 31 ? -7.621 -1.304 -7.52 1 97.06 31 ASP B O 1
ATOM 1513 N N . VAL B 1 32 ? -5.801 -2.586 -7.555 1 97.44 32 VAL B N 1
ATOM 1514 C CA . VAL B 1 32 ? -6.516 -3.73 -8.109 1 97.44 32 VAL B CA 1
ATOM 1515 C C . VAL B 1 32 ? -7.316 -4.422 -7.008 1 97.44 32 VAL B C 1
ATOM 1517 O O . VAL B 1 32 ? -8.523 -4.633 -7.148 1 97.44 32 VAL B O 1
ATOM 1520 N N . PHE B 1 33 ? -6.711 -4.711 -5.871 1 96.69 33 PHE B N 1
ATOM 1521 C CA . PHE B 1 33 ? -7.355 -5.535 -4.852 1 96.69 33 PHE B CA 1
ATOM 1522 C C . PHE B 1 33 ? -8.383 -4.727 -4.07 1 96.69 33 PHE B C 1
ATOM 1524 O O . PHE B 1 33 ? -9.484 -5.203 -3.803 1 96.69 33 PHE B O 1
ATOM 1531 N N . TYR B 1 34 ? -8.039 -3.467 -3.717 1 96.12 34 TYR B N 1
ATOM 1532 C CA . TYR B 1 34 ? -8.969 -2.701 -2.9 1 96.12 34 TYR B CA 1
ATOM 1533 C C . TYR B 1 34 ? -9.945 -1.923 -3.775 1 96.12 34 TYR B C 1
ATOM 1535 O O . TYR B 1 34 ? -11.164 -1.997 -3.576 1 96.12 34 TYR B O 1
ATOM 1543 N N . LEU B 1 35 ? -9.469 -1.148 -4.734 1 95.56 35 LEU B N 1
ATOM 1544 C CA . LEU B 1 35 ? -10.344 -0.247 -5.48 1 95.56 35 LEU B CA 1
ATOM 1545 C C . LEU B 1 35 ? -11.18 -1.017 -6.496 1 95.56 35 LEU B C 1
ATOM 1547 O O . LEU B 1 35 ? -12.383 -0.797 -6.609 1 95.56 35 LEU B O 1
ATOM 1551 N N . GLU B 1 36 ? -10.586 -1.875 -7.199 1 95.94 36 GLU B N 1
ATOM 1552 C CA . GLU B 1 36 ? -11.289 -2.586 -8.266 1 95.94 36 GLU B CA 1
ATOM 1553 C C . GLU B 1 36 ? -12.07 -3.773 -7.707 1 95.94 36 GLU B C 1
ATOM 1555 O O . GLU B 1 36 ? -13.258 -3.936 -8 1 95.94 36 GLU B O 1
ATOM 1560 N N . GLN B 1 37 ? -11.461 -4.602 -6.816 1 94.94 37 GLN B N 1
ATOM 1561 C CA . GLN B 1 37 ? -12.039 -5.883 -6.441 1 94.94 37 GLN B CA 1
ATOM 1562 C C . GLN B 1 37 ? -12.734 -5.797 -5.086 1 94.94 37 GLN B C 1
ATOM 1564 O O . GLN B 1 37 ? -13.438 -6.727 -4.68 1 94.94 37 GLN B O 1
ATOM 1569 N N . LYS B 1 38 ? -12.445 -4.75 -4.379 1 93.44 38 LYS B N 1
ATOM 1570 C CA . LYS B 1 38 ? -13.086 -4.48 -3.096 1 93.44 38 LYS B CA 1
ATOM 1571 C C . LYS B 1 38 ? -12.758 -5.566 -2.074 1 93.44 38 LYS B C 1
ATOM 1573 O O . LYS B 1 38 ? -13.633 -6.012 -1.328 1 93.44 38 LYS B O 1
ATOM 1578 N N . CYS B 1 39 ? -11.516 -5.973 -2.119 1 93.31 39 CYS B N 1
ATOM 1579 C CA . CYS B 1 39 ? -11.039 -6.926 -1.123 1 93.31 39 CYS B CA 1
ATOM 1580 C C . CYS B 1 39 ? -11.211 -6.371 0.286 1 93.31 39 CYS B C 1
ATOM 1582 O O . CYS B 1 39 ? -10.953 -5.188 0.526 1 93.31 39 CYS B O 1
ATOM 1584 N N . SER B 1 40 ? -11.477 -7.25 1.245 1 91.69 40 SER B N 1
ATOM 1585 C CA . SER B 1 40 ? -11.844 -6.805 2.586 1 91.69 40 SER B CA 1
ATOM 1586 C C . SER B 1 40 ? -10.797 -7.223 3.613 1 91.69 40 SER B C 1
ATOM 1588 O O . SER B 1 40 ? -11.039 -7.16 4.82 1 91.69 40 SER B O 1
ATOM 1590 N N . GLU B 1 41 ? -9.688 -7.734 3.209 1 94.62 41 GLU B N 1
ATOM 1591 C CA . GLU B 1 41 ? -8.609 -8.164 4.086 1 94.62 41 GLU B CA 1
ATOM 1592 C C . GLU B 1 41 ? -7.34 -7.348 3.844 1 94.62 41 GLU B C 1
ATOM 1594 O O . GLU B 1 41 ? -7.164 -6.77 2.77 1 94.62 41 GLU B O 1
ATOM 1599 N N . PRO B 1 42 ? -6.484 -7.336 4.879 1 95.69 42 PRO B N 1
ATOM 1600 C CA . PRO B 1 42 ? -5.227 -6.621 4.664 1 95.69 42 PRO B CA 1
ATOM 1601 C C . PRO B 1 42 ? -4.426 -7.172 3.486 1 95.69 42 PRO B C 1
ATOM 1603 O O . PRO B 1 42 ? -4.25 -8.391 3.369 1 95.69 42 PRO B O 1
ATOM 1606 N N . GLU B 1 43 ? -4.043 -6.27 2.666 1 95.56 43 GLU B N 1
ATOM 1607 C CA . GLU B 1 43 ? -3.277 -6.668 1.488 1 95.56 43 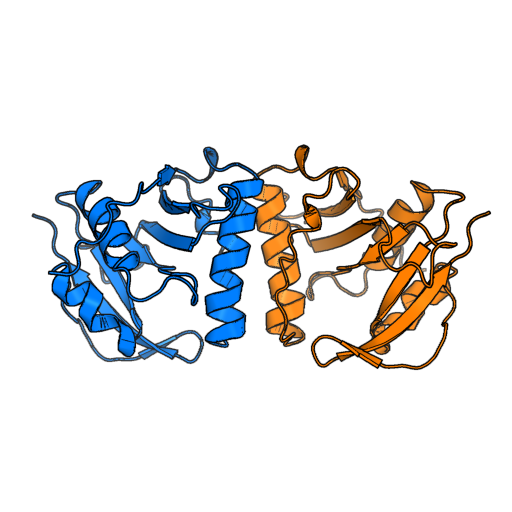GLU B CA 1
ATOM 1608 C C . GLU B 1 43 ? -1.799 -6.844 1.824 1 95.56 43 GLU B C 1
ATOM 1610 O O . GLU B 1 43 ? -1.147 -7.762 1.321 1 95.56 43 GLU B O 1
ATOM 1615 N N . MET B 1 44 ? -1.244 -5.879 2.574 1 96.81 44 MET B N 1
ATOM 1616 C CA . MET B 1 44 ? 0.142 -6.008 3.016 1 96.81 44 MET B CA 1
ATOM 1617 C C . MET B 1 44 ? 0.261 -7.02 4.148 1 96.81 44 MET B C 1
ATOM 1619 O O . MET B 1 44 ? 0.162 -6.66 5.324 1 96.81 44 MET B O 1
ATOM 1623 N N . ASP B 1 45 ? 0.594 -8.242 3.818 1 96.5 45 ASP B N 1
ATOM 1624 C CA . ASP B 1 45 ? 0.494 -9.367 4.75 1 96.5 45 ASP B CA 1
ATOM 1625 C C . ASP B 1 45 ? 1.845 -9.664 5.398 1 96.5 45 ASP B C 1
ATOM 1627 O O . ASP B 1 45 ? 1.984 -10.641 6.133 1 96.5 45 ASP B O 1
ATOM 1631 N N . TRP B 1 46 ? 2.898 -8.922 5.07 1 97.56 46 TRP B N 1
ATOM 1632 C CA . TRP B 1 46 ? 4.246 -8.945 5.633 1 97.56 46 TRP B CA 1
ATOM 1633 C C . TRP B 1 46 ? 5.016 -10.172 5.148 1 97.56 46 TRP B C 1
ATOM 1635 O O . TRP B 1 46 ? 6.191 -10.344 5.477 1 97.56 46 TRP B O 1
ATOM 1645 N N . ARG B 1 47 ? 4.383 -10.992 4.316 1 98.06 47 ARG B N 1
ATOM 1646 C CA . ARG B 1 47 ? 5.102 -12.141 3.777 1 98.06 47 ARG B CA 1
ATOM 1647 C C . ARG B 1 47 ? 6.02 -11.727 2.633 1 98.06 47 ARG B C 1
ATOM 1649 O O . ARG B 1 47 ? 6.902 -12.492 2.232 1 98.06 47 ARG B O 1
ATOM 1656 N N . ASP B 1 48 ? 5.793 -10.531 2.09 1 98.62 48 ASP B N 1
ATOM 1657 C CA . ASP B 1 48 ? 6.668 -9.984 1.055 1 98.62 48 ASP B CA 1
ATOM 1658 C C . ASP B 1 48 ? 8.117 -9.938 1.533 1 98.62 48 ASP B C 1
ATOM 1660 O O . ASP B 1 48 ? 9.047 -9.977 0.723 1 98.62 48 ASP B O 1
ATOM 1664 N N . LEU B 1 49 ? 8.32 -9.828 2.816 1 98.25 49 LEU B N 1
ATOM 1665 C CA . LEU B 1 49 ? 9.641 -9.594 3.385 1 98.25 49 LEU B CA 1
ATOM 1666 C C . LEU B 1 49 ? 10.328 -10.914 3.719 1 98.25 49 LEU B C 1
ATOM 1668 O O . LEU B 1 49 ? 11.477 -10.922 4.168 1 98.25 49 LEU B O 1
ATOM 1672 N N . GLU B 1 50 ? 9.57 -12 3.559 1 97.94 50 GLU B N 1
ATOM 1673 C CA . GLU B 1 50 ? 10.195 -13.289 3.84 1 97.94 50 GLU B CA 1
ATOM 1674 C C . GLU B 1 50 ? 11.461 -13.477 3.006 1 97.94 50 GLU B C 1
ATOM 1676 O O . GLU B 1 50 ? 11.508 -13.086 1.837 1 97.94 50 GLU B O 1
ATOM 1681 N N . PRO B 1 51 ? 12.523 -14.078 3.584 1 95.19 51 PRO B N 1
ATOM 1682 C CA . PRO B 1 51 ? 13.812 -14.203 2.9 1 95.19 51 PRO B CA 1
ATOM 1683 C C . PRO B 1 51 ? 13.695 -14.945 1.57 1 95.19 51 PRO B C 1
ATOM 1685 O O . PRO B 1 51 ? 14.477 -14.688 0.648 1 95.19 51 PRO B O 1
ATOM 1688 N N . ASN B 1 52 ? 12.758 -15.828 1.415 1 94.94 52 ASN B N 1
ATOM 1689 C CA . ASN B 1 52 ? 12.664 -16.625 0.193 1 94.94 52 ASN B CA 1
ATOM 1690 C C . ASN B 1 52 ? 11.578 -16.094 -0.74 1 94.94 52 ASN B C 1
ATOM 1692 O O . ASN B 1 52 ? 11.281 -16.703 -1.767 1 94.94 52 ASN B O 1
ATOM 1696 N N . ALA B 1 53 ? 10.938 -15.023 -0.347 1 98.69 53 ALA B N 1
ATOM 1697 C CA . ALA B 1 53 ? 9.945 -14.406 -1.228 1 98.69 53 ALA B CA 1
ATOM 1698 C C . ALA B 1 53 ? 10.609 -13.789 -2.455 1 98.69 53 ALA B C 1
ATOM 1700 O O . ALA B 1 53 ? 11.664 -13.164 -2.348 1 98.69 53 ALA B O 1
ATOM 1701 N N . GLU B 1 54 ? 10.031 -14.023 -3.549 1 98.88 54 GLU B N 1
ATOM 1702 C CA . GLU B 1 54 ? 10.492 -13.422 -4.797 1 98.88 54 GLU B CA 1
ATOM 1703 C C . GLU B 1 54 ? 9.398 -12.57 -5.43 1 98.88 54 GLU B C 1
ATOM 1705 O O . GLU B 1 54 ? 8.227 -12.961 -5.445 1 98.88 54 GLU B O 1
ATOM 1710 N N . HIS B 1 55 ? 9.766 -11.477 -5.93 1 98.94 55 HIS B N 1
ATOM 1711 C CA . HIS B 1 55 ? 8.867 -10.508 -6.555 1 98.94 55 HIS B CA 1
ATOM 1712 C C . HIS B 1 55 ? 9.164 -10.367 -8.047 1 98.94 55 HIS B C 1
ATOM 1714 O O . HIS B 1 55 ? 10.289 -10.039 -8.43 1 98.94 55 HIS B O 1
ATOM 1720 N N . TYR B 1 56 ? 8.219 -10.672 -8.844 1 98.94 56 TYR B N 1
ATOM 1721 C CA . TYR B 1 56 ? 8.297 -10.523 -10.289 1 98.94 56 TYR B CA 1
ATOM 1722 C C . TYR B 1 56 ? 7.445 -9.352 -10.766 1 98.94 56 TYR B C 1
ATOM 1724 O O . TYR B 1 56 ? 6.285 -9.219 -10.367 1 98.94 56 TYR B O 1
ATOM 1732 N N . PHE B 1 57 ? 8.016 -8.492 -11.578 1 98.88 57 PHE B N 1
ATOM 1733 C CA . PHE B 1 57 ? 7.211 -7.348 -11.977 1 98.88 57 PHE B CA 1
ATOM 1734 C C . PHE B 1 57 ? 7.684 -6.797 -13.32 1 98.88 57 PHE B C 1
ATOM 1736 O O . PHE B 1 57 ? 8.797 -7.082 -13.758 1 98.88 57 PHE B O 1
ATOM 1743 N N . ILE B 1 58 ? 6.797 -6.152 -13.969 1 98.62 58 ILE B N 1
ATOM 1744 C CA . ILE B 1 58 ? 7.016 -5.5 -15.25 1 98.62 58 ILE B CA 1
ATOM 1745 C C . ILE B 1 58 ? 6.824 -3.992 -15.109 1 98.62 58 ILE B C 1
ATOM 1747 O O . ILE B 1 58 ? 5.809 -3.537 -14.578 1 98.62 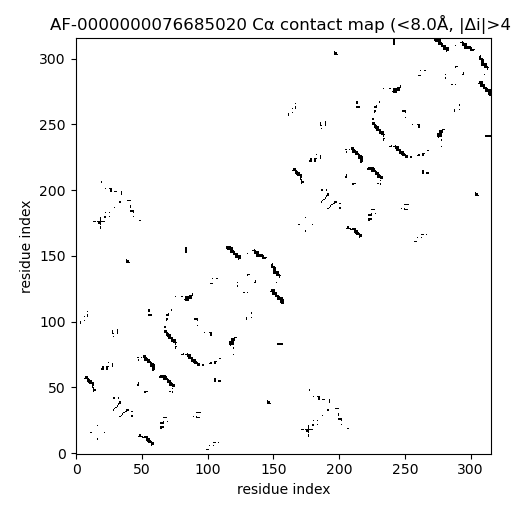58 ILE B O 1
ATOM 1751 N N . ARG B 1 59 ? 7.789 -3.225 -15.531 1 98.19 59 ARG B N 1
ATOM 1752 C CA . ARG B 1 59 ? 7.727 -1.77 -15.461 1 98.19 59 ARG B CA 1
ATOM 1753 C C . ARG B 1 59 ? 6.949 -1.192 -16.641 1 98.19 59 ARG B C 1
ATOM 1755 O O . ARG B 1 59 ? 6.875 -1.812 -17.703 1 98.19 59 ARG B O 1
ATOM 1762 N N . ASP B 1 60 ? 6.359 -0.023 -16.328 1 96.19 60 ASP B N 1
ATOM 1763 C CA . ASP B 1 60 ? 5.715 0.731 -17.406 1 96.19 60 ASP B CA 1
ATOM 1764 C C . ASP B 1 60 ? 6.746 1.323 -18.359 1 96.19 60 ASP B C 1
ATOM 1766 O O . ASP B 1 60 ? 7.734 1.919 -17.922 1 96.19 60 ASP B O 1
ATOM 1770 N N . ASN B 1 61 ? 6.562 1.165 -19.625 1 92.75 61 ASN B N 1
ATOM 1771 C CA . ASN B 1 61 ? 7.508 1.674 -20.609 1 92.75 61 ASN B CA 1
ATOM 1772 C C . ASN B 1 61 ? 7.57 3.199 -20.594 1 92.75 61 ASN B C 1
ATOM 1774 O O . ASN B 1 61 ? 8.617 3.785 -20.891 1 92.75 61 ASN B O 1
ATOM 1778 N N . ASP B 1 62 ? 6.473 3.898 -20.297 1 93.38 62 ASP B N 1
ATOM 1779 C CA . ASP B 1 62 ? 6.379 5.352 -20.328 1 93.38 62 ASP B CA 1
ATOM 1780 C C . ASP B 1 62 ? 6.938 5.98 -19.062 1 93.38 62 ASP B C 1
ATOM 1782 O O . ASP B 1 62 ? 7.41 7.117 -19.078 1 93.38 62 ASP B O 1
ATOM 1786 N N . ASP B 1 63 ? 6.871 5.285 -17.953 1 94.75 63 ASP B N 1
ATOM 1787 C CA . ASP B 1 63 ? 7.383 5.719 -16.656 1 94.75 63 ASP B CA 1
ATOM 1788 C C . ASP B 1 63 ? 7.93 4.539 -15.867 1 94.75 63 ASP B C 1
ATOM 1790 O O . ASP B 1 63 ? 7.18 3.855 -15.164 1 94.75 63 ASP B O 1
ATOM 1794 N N . THR B 1 64 ? 9.18 4.406 -15.852 1 93.44 64 THR B N 1
ATOM 1795 C CA . THR B 1 64 ? 9.82 3.203 -15.336 1 93.44 64 THR B CA 1
ATOM 1796 C C . THR B 1 64 ? 9.695 3.141 -13.812 1 93.44 64 THR B C 1
ATOM 1798 O O . THR B 1 64 ? 9.992 2.109 -13.203 1 93.44 64 THR B O 1
ATOM 1801 N N . ARG B 1 65 ? 9.273 4.191 -13.195 1 95 65 ARG B N 1
ATOM 1802 C CA . ARG B 1 65 ? 9.008 4.125 -11.758 1 95 65 ARG B CA 1
ATOM 1803 C C . ARG B 1 65 ? 7.758 3.299 -11.469 1 95 65 ARG B C 1
ATOM 1805 O O . ARG B 1 65 ? 7.586 2.793 -10.359 1 95 65 ARG B O 1
ATOM 1812 N N . ARG B 1 66 ? 6.879 3.209 -12.453 1 97.06 66 ARG B N 1
ATOM 1813 C CA . ARG B 1 66 ? 5.605 2.516 -12.289 1 97.06 66 ARG B CA 1
ATOM 1814 C C . ARG B 1 66 ? 5.73 1.043 -12.672 1 97.06 66 ARG B C 1
ATOM 1816 O O . ARG B 1 66 ? 6.586 0.675 -13.477 1 97.06 66 ARG B O 1
ATOM 1823 N N . ILE B 1 67 ? 4.953 0.293 -12.078 1 98.5 67 ILE B N 1
ATOM 1824 C CA . ILE B 1 67 ? 4.855 -1.138 -12.344 1 98.5 67 ILE B CA 1
ATOM 1825 C C . ILE B 1 67 ? 3.457 -1.473 -12.859 1 98.5 67 ILE B C 1
ATOM 1827 O O . ILE B 1 67 ? 2.455 -1.018 -12.297 1 98.5 67 ILE B O 1
ATOM 1831 N N . ILE B 1 68 ? 3.35 -2.273 -13.93 1 98.44 68 ILE B N 1
ATOM 1832 C CA . ILE B 1 68 ? 2.059 -2.494 -14.57 1 98.44 68 ILE B CA 1
ATOM 1833 C C . ILE B 1 68 ? 1.664 -3.963 -14.445 1 98.44 68 ILE B C 1
ATOM 1835 O O . ILE B 1 68 ? 0.533 -4.34 -14.766 1 98.44 68 ILE B O 1
ATOM 1839 N N . GLY B 1 69 ? 2.471 -4.828 -14.016 1 98.75 69 GLY B N 1
ATOM 1840 C CA . GLY B 1 69 ? 2.244 -6.234 -13.719 1 98.75 69 GLY B CA 1
ATOM 1841 C C . GLY B 1 69 ? 3.111 -6.754 -12.586 1 98.75 69 GLY B C 1
ATOM 1842 O O . GLY B 1 69 ? 4.266 -6.348 -12.445 1 98.75 69 GLY B O 1
ATOM 1843 N N . TYR B 1 70 ? 2.586 -7.637 -11.828 1 98.88 70 TYR B N 1
ATOM 1844 C CA . TYR B 1 70 ? 3.291 -8.117 -10.641 1 98.88 70 TYR B CA 1
ATOM 1845 C C . TYR B 1 70 ? 2.799 -9.5 -10.242 1 98.88 70 TYR B C 1
ATOM 1847 O O . TYR B 1 70 ? 1.628 -9.836 -10.438 1 98.88 70 TYR B O 1
ATOM 1855 N N . LEU B 1 71 ? 3.584 -10.344 -9.703 1 98.75 71 LEU B N 1
ATOM 1856 C CA . LEU B 1 71 ? 3.227 -11.531 -8.938 1 98.75 71 LEU B CA 1
ATOM 1857 C C . LEU B 1 71 ? 4.301 -11.859 -7.898 1 98.75 71 LEU B C 1
ATOM 1859 O O . LEU B 1 71 ? 5.426 -11.367 -7.992 1 98.75 71 LEU B O 1
ATOM 1863 N N . ARG B 1 72 ? 3.959 -12.562 -6.918 1 98.88 72 ARG B N 1
ATOM 1864 C CA . ARG B 1 72 ? 4.859 -12.945 -5.836 1 98.88 72 ARG B CA 1
ATOM 1865 C C . ARG B 1 72 ? 4.984 -14.461 -5.742 1 98.88 72 ARG B C 1
ATOM 1867 O O . ARG B 1 72 ? 3.99 -15.18 -5.879 1 98.88 72 ARG B O 1
ATOM 1874 N N . VAL B 1 73 ? 6.148 -14.992 -5.523 1 98.88 73 VAL B N 1
ATOM 1875 C CA . VAL B 1 73 ? 6.398 -16.391 -5.18 1 98.88 73 VAL B CA 1
ATOM 1876 C C . VAL B 1 73 ? 6.922 -16.484 -3.748 1 98.88 73 VAL B C 1
ATOM 1878 O O . VAL B 1 73 ? 7.902 -15.828 -3.396 1 98.88 73 VAL B O 1
ATOM 1881 N N . ILE B 1 74 ? 6.277 -17.281 -2.938 1 98.62 74 ILE B N 1
ATOM 1882 C CA . ILE B 1 74 ? 6.711 -17.484 -1.56 1 98.62 74 ILE B CA 1
ATOM 1883 C C . ILE B 1 74 ? 6.691 -18.969 -1.227 1 98.62 74 ILE B C 1
ATOM 1885 O O . ILE B 1 74 ? 6.148 -19.766 -1.985 1 98.62 74 ILE B O 1
ATOM 1889 N N . ALA B 1 75 ? 7.273 -19.281 -0.093 1 97.75 75 ALA B N 1
ATOM 1890 C CA . ALA B 1 75 ? 7.203 -20.656 0.388 1 97.75 75 ALA B CA 1
ATOM 1891 C C . ALA B 1 75 ? 5.781 -21.016 0.825 1 97.75 75 ALA B C 1
ATOM 1893 O O . ALA B 1 75 ? 5.094 -20.203 1.442 1 97.75 75 ALA B O 1
ATOM 1894 N N . THR B 1 76 ? 5.387 -22.219 0.447 1 97 76 THR B N 1
ATOM 1895 C CA . THR B 1 76 ? 4.098 -22.734 0.908 1 97 76 THR B CA 1
ATOM 1896 C C . THR B 1 76 ? 4.141 -23.031 2.402 1 97 76 THR B C 1
ATOM 1898 O O . THR B 1 76 ? 5.062 -23.703 2.881 1 97 76 THR B O 1
ATOM 1901 N N . VAL B 1 77 ? 3.145 -22.562 3.076 1 92.19 77 VAL B N 1
ATOM 1902 C CA . VAL B 1 77 ? 3.141 -22.781 4.516 1 92.19 77 VAL B CA 1
ATOM 1903 C C . VAL B 1 77 ? 2.07 -23.812 4.879 1 92.19 77 VAL B C 1
ATOM 1905 O O . VAL B 1 77 ? 2.098 -24.391 5.969 1 92.19 77 VAL B O 1
ATOM 1908 N N . ASP B 1 78 ? 1.193 -24.062 4.016 1 89.56 78 ASP B N 1
ATOM 1909 C CA . ASP B 1 78 ? 0.125 -25.031 4.246 1 89.56 78 ASP B CA 1
ATOM 1910 C C . ASP B 1 78 ? 0.649 -26.469 4.152 1 89.56 78 ASP B C 1
ATOM 1912 O O . ASP B 1 78 ? 1.01 -26.938 3.07 1 89.56 78 ASP B O 1
ATOM 1916 N N . GLU B 1 79 ? 0.595 -27.156 5.242 1 88.5 79 GLU B N 1
ATOM 1917 C CA . GLU B 1 79 ? 1.149 -28.516 5.32 1 88.5 79 GLU B CA 1
ATOM 1918 C C . GLU B 1 79 ? 0.333 -29.5 4.484 1 88.5 79 GLU B C 1
ATOM 1920 O O . GLU B 1 79 ? 0.839 -30.547 4.074 1 88.5 79 GLU B O 1
ATOM 1925 N N . SER B 1 80 ? -0.926 -29.156 4.238 1 87.19 80 SER B N 1
ATOM 1926 C CA . SER B 1 80 ? -1.797 -30.062 3.486 1 87.19 80 SER B CA 1
ATOM 1927 C C . SER B 1 80 ? -1.392 -30.125 2.018 1 87.19 80 SER B C 1
ATOM 1929 O O . SER B 1 80 ? -1.826 -31.016 1.284 1 87.19 80 SER B O 1
ATOM 1931 N N . VAL B 1 81 ? -0.511 -29.234 1.611 1 89.25 81 VAL B N 1
ATOM 1932 C CA . VAL B 1 81 ? -0.043 -29.203 0.229 1 89.25 81 VAL B CA 1
ATOM 1933 C C . VAL B 1 81 ? 1.483 -29.203 0.2 1 89.25 81 VAL B C 1
ATOM 1935 O O . VAL B 1 81 ? 2.09 -28.5 -0.618 1 89.25 81 VAL B O 1
ATOM 1938 N N . LYS B 1 82 ? 2.143 -29.969 0.99 1 87.06 82 LYS B N 1
ATOM 1939 C CA . LYS B 1 82 ? 3.588 -30.016 1.184 1 87.06 82 LYS B CA 1
ATOM 1940 C C . LYS B 1 82 ? 4.309 -30.391 -0.106 1 87.06 82 LYS B C 1
ATOM 1942 O O . LYS B 1 82 ? 5.484 -30.078 -0.287 1 87.06 82 LYS B O 1
ATOM 1947 N N . ASP B 1 83 ? 3.635 -31.125 -1.021 1 92.25 83 ASP B N 1
ATOM 1948 C CA . ASP B 1 83 ? 4.219 -31.531 -2.297 1 92.25 83 ASP B CA 1
ATOM 1949 C C . ASP B 1 83 ? 4.406 -30.328 -3.219 1 92.25 83 ASP B C 1
ATOM 1951 O O . ASP B 1 83 ? 5.098 -30.422 -4.238 1 92.25 83 ASP B O 1
ATOM 1955 N N . TYR B 1 84 ? 3.881 -29.25 -2.873 1 97.31 84 TYR B N 1
ATOM 1956 C CA . TYR B 1 84 ? 3.967 -28 -3.621 1 97.31 84 TYR B CA 1
ATOM 1957 C C . TYR B 1 84 ? 4.621 -26.906 -2.785 1 97.31 84 TYR B C 1
ATOM 1959 O O . TYR B 1 84 ? 3.934 -26.062 -2.203 1 97.31 84 TYR B O 1
ATOM 1967 N N . PRO B 1 85 ? 5.883 -26.844 -2.826 1 97.25 85 PRO B N 1
ATOM 1968 C CA . PRO B 1 85 ? 6.633 -26.031 -1.873 1 97.25 85 PRO B CA 1
ATOM 1969 C C . PRO B 1 85 ? 6.535 -24.531 -2.176 1 97.25 85 PRO B C 1
ATOM 1971 O O . PRO B 1 85 ? 6.926 -23.703 -1.348 1 97.25 85 PRO B O 1
ATOM 1974 N N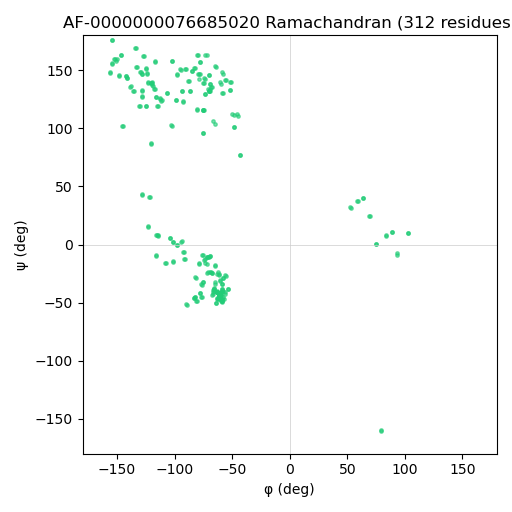 . LEU B 1 86 ? 6.043 -24.203 -3.352 1 98.5 86 LEU B N 1
ATOM 1975 C CA . LEU B 1 86 ? 6.004 -22.781 -3.719 1 98.5 86 LEU B CA 1
ATOM 1976 C C . LEU B 1 86 ? 4.57 -22.328 -3.973 1 98.5 86 LEU B C 1
ATOM 1978 O O . LEU B 1 86 ? 3.779 -23.062 -4.574 1 98.5 86 LEU B O 1
ATOM 1982 N N . THR B 1 87 ? 4.254 -21.156 -3.467 1 98.44 87 THR B N 1
ATOM 1983 C CA . THR B 1 87 ? 2.959 -20.516 -3.668 1 98.44 87 THR B CA 1
ATOM 1984 C C . THR B 1 87 ? 3.1 -19.281 -4.543 1 98.44 87 THR B C 1
ATOM 1986 O O . THR B 1 87 ? 3.953 -18.422 -4.289 1 98.44 87 THR B O 1
ATOM 1989 N N . ILE B 1 88 ? 2.385 -19.25 -5.594 1 98.56 88 ILE B N 1
ATOM 1990 C CA . ILE B 1 88 ? 2.262 -18.031 -6.391 1 98.56 88 ILE B CA 1
ATOM 1991 C C . ILE B 1 88 ? 1.035 -17.25 -5.941 1 98.56 88 ILE B C 1
ATOM 1993 O O . ILE B 1 88 ? -0.037 -17.812 -5.73 1 98.56 88 ILE B O 1
ATOM 1997 N N . GLY B 1 89 ? 1.209 -15.992 -5.734 1 98.12 89 GLY B N 1
ATOM 1998 C CA . GLY B 1 89 ? 0.092 -15.148 -5.336 1 98.12 89 GLY B CA 1
ATOM 1999 C C . GLY B 1 89 ? 0.276 -13.695 -5.723 1 98.12 89 GLY B C 1
ATOM 2000 O O . GLY B 1 89 ? 1.259 -13.336 -6.375 1 98.12 89 GLY B O 1
ATOM 2001 N N . ARG B 1 90 ? -0.768 -12.891 -5.461 1 98.12 90 ARG B N 1
ATOM 2002 C CA . ARG B 1 90 ? -0.793 -11.453 -5.688 1 98.12 90 ARG B CA 1
ATOM 2003 C C . ARG B 1 90 ? -0.545 -11.125 -7.156 1 98.12 90 ARG B C 1
ATOM 2005 O O . ARG B 1 90 ? 0.218 -10.203 -7.469 1 98.12 90 ARG B O 1
ATOM 2012 N N . VAL B 1 91 ? -1.067 -11.922 -7.977 1 98.25 91 VAL B N 1
ATOM 2013 C CA . VAL B 1 91 ? -0.934 -11.703 -9.414 1 98.25 91 VAL B CA 1
ATOM 2014 C C . VAL B 1 91 ? -1.846 -10.555 -9.844 1 98.25 91 VAL B C 1
ATOM 2016 O O . VAL B 1 91 ? -3.072 -10.664 -9.766 1 98.25 91 VAL B O 1
ATOM 2019 N N . VAL B 1 92 ? -1.235 -9.469 -10.32 1 98.31 92 VAL B N 1
ATOM 2020 C CA . VAL B 1 92 ? -2.035 -8.305 -10.703 1 98.31 92 VAL B CA 1
ATOM 2021 C C . VAL B 1 92 ? -1.454 -7.668 -11.961 1 98.31 92 VAL B C 1
ATOM 2023 O O . VAL B 1 92 ? -0.236 -7.664 -12.156 1 98.31 92 VAL B O 1
ATOM 2026 N N . VAL B 1 93 ? -2.322 -7.219 -12.758 1 98 93 VAL B N 1
ATOM 2027 C CA . VAL 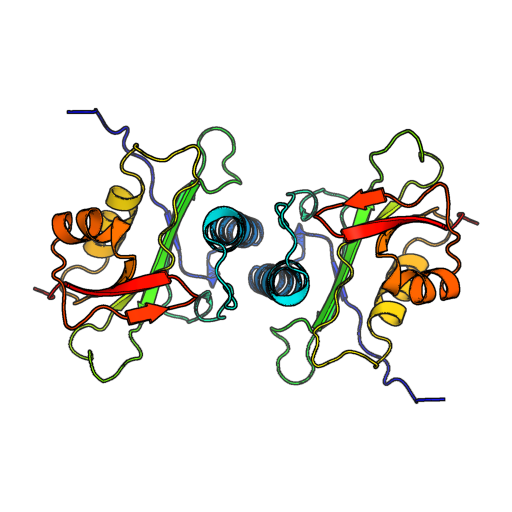B 1 93 ? -2.002 -6.398 -13.914 1 98 93 VAL B CA 1
ATOM 2028 C C . VAL B 1 93 ? -2.854 -5.133 -13.906 1 98 93 VAL B C 1
ATOM 2030 O O . VAL B 1 93 ? -4.055 -5.184 -13.625 1 98 93 VAL B O 1
ATOM 2033 N N . SER B 1 94 ? -2.201 -3.984 -14.133 1 97.75 94 SER B N 1
ATOM 2034 C CA . SER B 1 94 ? -2.936 -2.727 -14.219 1 97.75 94 SER B CA 1
ATOM 2035 C C . SER B 1 94 ? -4.086 -2.828 -15.211 1 97.75 94 SER B C 1
ATOM 2037 O O . SER B 1 94 ? -3.938 -3.418 -16.281 1 97.75 94 SER B O 1
ATOM 2039 N N . SER B 1 95 ? -5.188 -2.252 -14.875 1 95.94 95 SER B N 1
ATOM 2040 C CA . SER B 1 95 ? -6.387 -2.34 -15.703 1 95.94 95 SER B CA 1
ATOM 2041 C C . SER B 1 95 ? -6.137 -1.788 -17.109 1 95.94 95 SER B C 1
ATOM 2043 O O . SER B 1 95 ? -6.637 -2.332 -18.094 1 95.94 95 SER B O 1
ATOM 2045 N N . GLN B 1 96 ? -5.312 -0.794 -17.188 1 94.62 96 GLN B N 1
ATOM 2046 C CA . GLN B 1 96 ? -5.047 -0.122 -18.469 1 94.62 96 GLN B CA 1
ATOM 2047 C C . GLN B 1 96 ? -4.145 -0.969 -19.359 1 94.62 96 GLN B C 1
ATOM 2049 O O . GLN B 1 96 ? -3.998 -0.685 -20.547 1 94.62 96 GLN B O 1
ATOM 2054 N N . HIS B 1 97 ? -3.609 -2.02 -18.828 1 95.25 97 HIS B N 1
ATOM 2055 C CA . HIS B 1 97 ? -2.623 -2.781 -19.594 1 95.25 97 HIS B CA 1
ATOM 2056 C C . HIS B 1 97 ? -3.047 -4.238 -19.734 1 95.25 97 HIS B C 1
ATOM 2058 O O . HIS B 1 97 ? -2.227 -5.098 -20.062 1 95.25 97 HIS B O 1
ATOM 2064 N N . ARG B 1 98 ? -4.277 -4.504 -19.469 1 94.31 98 ARG B N 1
ATOM 2065 C CA . ARG B 1 98 ? -4.77 -5.871 -19.578 1 94.31 98 ARG B CA 1
ATOM 2066 C C . ARG B 1 98 ? -5.023 -6.246 -21.031 1 94.31 98 ARG B C 1
ATOM 2068 O O . ARG B 1 98 ? -5.059 -5.375 -21.906 1 94.31 98 ARG B O 1
ATOM 2075 N N . GLY B 1 99 ? -5.004 -7.566 -21.266 1 91.31 99 GLY B N 1
ATOM 2076 C CA . GLY B 1 99 ? -5.191 -8.047 -22.625 1 91.31 99 GLY B CA 1
ATOM 2077 C C . GLY B 1 99 ? -3.896 -8.164 -23.406 1 91.31 99 GLY B C 1
ATOM 2078 O O . GLY B 1 99 ? -3.912 -8.352 -24.609 1 91.31 99 GLY B O 1
ATOM 2079 N N . ARG B 1 100 ? -2.789 -8.031 -22.719 1 91.5 100 ARG B N 1
ATOM 2080 C CA . ARG B 1 100 ? -1.479 -8.07 -23.359 1 91.5 100 ARG B CA 1
ATOM 2081 C C . ARG B 1 100 ? -0.678 -9.281 -22.906 1 91.5 100 ARG B C 1
ATOM 2083 O O . ARG B 1 100 ? 0.54 -9.336 -23.0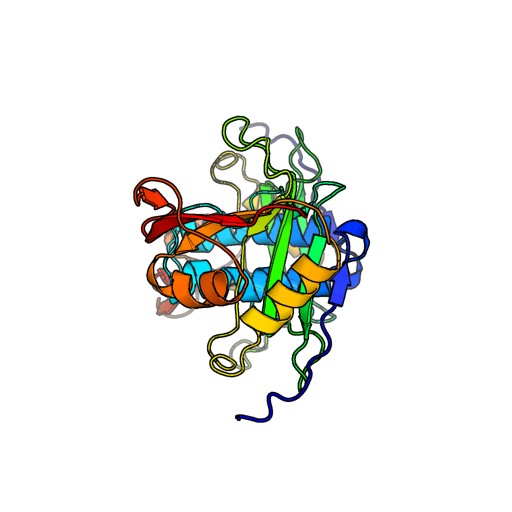78 1 91.5 100 ARG B O 1
ATOM 2090 N N . SER B 1 101 ? -1.306 -10.164 -22.172 1 93.62 101 SER B N 1
ATOM 2091 C CA . SER B 1 101 ? -0.73 -11.43 -21.719 1 93.62 101 SER B CA 1
ATOM 2092 C C . SER B 1 101 ? 0.367 -11.195 -20.688 1 93.62 101 SER B C 1
ATOM 2094 O O . SER B 1 101 ? 1.328 -11.969 -20.609 1 93.62 101 SER B O 1
ATOM 2096 N N . LEU B 1 102 ? 0.345 -10.094 -19.984 1 96.38 102 LEU B N 1
ATOM 2097 C CA . LEU B 1 102 ? 1.368 -9.773 -19 1 96.38 102 LEU B CA 1
ATOM 2098 C C . LEU B 1 102 ? 1.376 -10.797 -17.875 1 96.38 102 LEU B C 1
ATOM 2100 O O . LEU B 1 102 ? 2.441 -11.203 -17.406 1 96.38 102 LEU B O 1
ATOM 2104 N N . SER B 1 103 ? 0.197 -11.219 -17.422 1 96.75 103 SER B N 1
ATOM 2105 C CA . SER B 1 103 ? 0.129 -12.219 -16.359 1 96.75 103 SER B CA 1
ATOM 2106 C C . SER B 1 103 ? 0.787 -13.523 -16.797 1 96.75 103 SER B C 1
ATOM 2108 O O . SER B 1 103 ? 1.507 -14.148 -16 1 96.75 103 SER B O 1
ATOM 2110 N N . SER B 1 104 ? 0.499 -13.883 -18.016 1 96.06 104 SER B N 1
ATOM 2111 C CA . SER B 1 104 ? 1.088 -15.109 -18.547 1 96.06 104 SER B CA 1
ATOM 2112 C C . SER B 1 104 ? 2.609 -15.016 -18.578 1 96.06 104 SER B C 1
ATOM 2114 O O . SER B 1 104 ? 3.303 -15.984 -18.25 1 96.06 104 SER B O 1
ATOM 2116 N N . GLN B 1 105 ? 3.129 -13.883 -18.984 1 96.81 105 GLN B N 1
ATOM 2117 C CA . GLN B 1 105 ? 4.57 -13.688 -19.062 1 96.81 105 GLN B CA 1
ATOM 2118 C C . GLN B 1 105 ? 5.211 -13.703 -17.672 1 96.81 105 GLN B C 1
ATOM 2120 O O . GLN B 1 105 ? 6.277 -14.289 -17.484 1 96.81 105 GLN B O 1
ATOM 2125 N N . LEU B 1 106 ? 4.59 -13.047 -16.719 1 98.06 106 LEU B N 1
ATOM 2126 C CA . LEU B 1 106 ? 5.051 -13.086 -15.336 1 98.06 106 LEU B CA 1
ATOM 2127 C C . LEU B 1 106 ? 5.059 -14.516 -14.812 1 98.06 106 LEU B C 1
ATOM 2129 O O . LEU B 1 106 ? 6.043 -14.953 -14.211 1 98.06 106 LEU B O 1
ATOM 2133 N N . LEU B 1 107 ? 3.947 -15.234 -15.055 1 97.81 107 LEU B N 1
ATOM 2134 C CA . LEU B 1 107 ? 3.779 -16.609 -14.602 1 97.81 107 LEU B CA 1
ATOM 2135 C C . LEU B 1 107 ? 4.848 -17.516 -15.203 1 97.81 107 LEU B C 1
ATOM 2137 O O . LEU B 1 107 ? 5.484 -18.297 -14.484 1 97.81 107 LEU B O 1
ATOM 2141 N N . GLN B 1 108 ? 5.051 -17.391 -16.438 1 96.69 108 GLN B N 1
ATOM 2142 C CA . GLN B 1 108 ? 6.062 -18.188 -17.109 1 96.69 108 GLN B CA 1
ATOM 2143 C C . GLN B 1 108 ? 7.453 -17.922 -16.547 1 96.69 108 GLN B C 1
ATOM 2145 O O . GLN B 1 108 ? 8.25 -18.844 -16.359 1 96.69 108 GLN B O 1
ATOM 2150 N N . ALA B 1 109 ? 7.781 -16.656 -16.328 1 97.94 109 ALA B N 1
ATOM 2151 C CA . ALA B 1 109 ? 9.07 -16.312 -15.75 1 97.94 109 ALA B CA 1
ATOM 2152 C C . ALA B 1 109 ? 9.266 -16.984 -14.391 1 97.94 109 ALA B C 1
ATOM 2154 O O . ALA B 1 109 ? 10.336 -17.516 -14.102 1 97.94 109 ALA B O 1
ATOM 2155 N N . ALA B 1 110 ? 8.258 -16.938 -13.539 1 98.31 110 ALA B N 1
ATOM 2156 C CA . ALA B 1 110 ? 8.328 -17.562 -12.211 1 98.31 110 ALA B CA 1
ATOM 2157 C C . ALA B 1 110 ? 8.508 -19.078 -12.32 1 98.31 110 ALA B C 1
ATOM 2159 O O . ALA B 1 110 ? 9.336 -19.656 -11.617 1 98.31 110 ALA B O 1
ATOM 2160 N N . LEU B 1 111 ? 7.719 -19.703 -13.18 1 97.88 111 LEU B N 1
ATOM 2161 C CA . LEU B 1 111 ? 7.785 -21.141 -13.352 1 97.88 111 LEU B CA 1
ATOM 2162 C C . LEU B 1 111 ? 9.148 -21.562 -13.883 1 97.88 111 LEU B C 1
ATOM 2164 O O . LEU B 1 111 ? 9.719 -22.562 -13.422 1 97.88 111 LEU B O 1
ATOM 2168 N N . THR B 1 112 ? 9.648 -20.781 -14.82 1 97.25 112 THR B N 1
ATOM 2169 C CA . THR B 1 112 ? 10.953 -21.094 -15.406 1 97.25 112 THR B CA 1
ATOM 2170 C C . THR B 1 112 ? 12.055 -20.953 -14.367 1 97.25 112 THR B C 1
ATOM 2172 O O . THR B 1 112 ? 12.984 -21.766 -14.336 1 97.25 112 THR B O 1
ATOM 2175 N N . ALA B 1 113 ? 11.977 -20.016 -13.516 1 97.88 113 ALA B N 1
ATOM 2176 C CA . ALA B 1 113 ? 12.992 -19.766 -12.5 1 97.88 113 ALA B CA 1
ATOM 2177 C C . ALA B 1 113 ? 13.039 -20.891 -11.477 1 97.88 113 ALA B C 1
ATOM 2179 O O . ALA B 1 113 ? 14.039 -21.078 -10.781 1 97.88 113 ALA B O 1
ATOM 2180 N N . HIS B 1 114 ? 11.938 -21.594 -11.328 1 97.62 114 HIS B N 1
ATOM 2181 C CA . HIS B 1 114 ? 11.836 -22.656 -10.344 1 97.62 114 HIS B CA 1
ATOM 2182 C C . HIS B 1 114 ? 11.492 -24 -11 1 97.62 114 HIS B C 1
ATOM 2184 O O . HIS B 1 114 ? 10.625 -24.719 -10.516 1 97.62 114 HIS B O 1
ATOM 2190 N N . GLN B 1 115 ? 12.102 -24.219 -12.078 1 94.81 115 GLN B N 1
ATOM 2191 C CA . GLN B 1 115 ? 11.852 -25.453 -12.812 1 94.81 115 GLN B CA 1
ATOM 2192 C C . GLN B 1 115 ? 12.008 -26.672 -11.914 1 94.81 115 GLN B C 1
ATOM 2194 O O . GLN B 1 115 ? 12.953 -26.734 -11.117 1 94.81 115 GLN B O 1
ATOM 2199 N N . GLY B 1 116 ? 11.07 -27.562 -11.969 1 94.75 116 GLY B N 1
ATOM 2200 C CA . GLY B 1 116 ? 11.141 -28.797 -11.211 1 94.75 116 GLY B CA 1
ATOM 2201 C C . GLY B 1 116 ? 10.453 -28.719 -9.859 1 94.75 116 GLY B C 1
ATOM 2202 O O . GLY B 1 116 ? 10.336 -29.719 -9.156 1 94.75 116 GLY B O 1
ATOM 2203 N N . LYS B 1 117 ? 10.039 -27.578 -9.484 1 96.75 117 LYS B N 1
ATOM 2204 C CA . LYS B 1 117 ? 9.336 -27.406 -8.211 1 96.75 117 LYS B CA 1
ATOM 2205 C C . LYS B 1 117 ? 7.824 -27.375 -8.422 1 96.75 117 LYS B C 1
ATOM 2207 O O . LYS B 1 117 ? 7.344 -26.922 -9.453 1 96.75 117 LYS B O 1
ATOM 2212 N N . GLY B 1 118 ? 7.098 -27.891 -7.457 1 97.94 118 GLY B N 1
ATOM 2213 C CA . GLY B 1 118 ? 5.645 -27.812 -7.457 1 97.94 118 GLY B CA 1
ATOM 2214 C C . GLY B 1 118 ? 5.133 -26.453 -6.988 1 97.94 118 GLY B C 1
ATOM 2215 O O . GLY B 1 118 ? 5.742 -25.812 -6.133 1 97.94 118 GLY B O 1
ATOM 2216 N N . PHE B 1 119 ? 4.086 -26.078 -7.535 1 98.5 119 PHE B N 1
ATOM 2217 C CA . PHE B 1 119 ? 3.471 -24.797 -7.207 1 98.5 119 PHE B CA 1
ATOM 2218 C C . PHE B 1 119 ? 2.025 -24.984 -6.766 1 98.5 119 PHE B C 1
ATOM 2220 O O . PHE B 1 119 ? 1.336 -25.891 -7.246 1 98.5 119 PHE B O 1
ATOM 2227 N N . VAL B 1 120 ? 1.605 -24.172 -5.887 1 98.44 120 VAL B N 1
ATOM 2228 C CA . VAL B 1 120 ? 0.198 -24.047 -5.516 1 98.44 120 VAL B CA 1
ATOM 2229 C C . VAL B 1 120 ? -0.23 -22.594 -5.559 1 98.44 120 VAL B C 1
ATOM 2231 O O . VAL B 1 120 ? 0.592 -21.688 -5.371 1 98.44 120 VAL B O 1
ATOM 2234 N N . LEU B 1 121 ? -1.434 -22.344 -5.863 1 98 121 LEU B N 1
ATOM 2235 C CA . LEU B 1 121 ? -2.016 -21 -5.781 1 98 121 LEU B CA 1
ATOM 2236 C C . LEU B 1 121 ? -3.52 -21.078 -5.531 1 98 121 LEU B C 1
ATOM 2238 O O . LEU B 1 121 ? -4.125 -22.141 -5.691 1 98 121 LEU B O 1
ATOM 2242 N N . HIS B 1 122 ? -4.047 -20.016 -5.043 1 97.12 122 HIS B N 1
ATOM 2243 C CA . HIS B 1 122 ? -5.488 -19.797 -4.969 1 97.12 122 HIS B CA 1
ATOM 2244 C C . HIS B 1 122 ? -5.969 -18.859 -6.066 1 97.12 122 HIS B C 1
ATOM 2246 O O . HIS B 1 122 ? -5.805 -17.641 -5.965 1 97.12 122 HIS B O 1
ATOM 2252 N N . ALA B 1 123 ? -6.547 -19.438 -7.066 1 97.44 123 ALA B N 1
ATOM 2253 C CA . ALA B 1 123 ? -6.996 -18.672 -8.219 1 97.44 123 ALA B CA 1
ATOM 2254 C C . ALA B 1 123 ? -8.406 -18.109 -8 1 97.44 123 ALA B C 1
ATOM 2256 O O . ALA B 1 123 ? -9.297 -18.844 -7.551 1 97.44 123 ALA B O 1
ATOM 2257 N N . GLN B 1 124 ? -8.57 -16.812 -8.297 1 95.19 124 GLN B N 1
ATOM 2258 C CA . GLN B 1 124 ? -9.945 -16.375 -8.492 1 95.19 124 GLN B CA 1
ATOM 2259 C C . GLN B 1 124 ? -10.602 -17.125 -9.656 1 95.19 124 GLN B C 1
ATOM 2261 O O . GLN B 1 124 ? -9.969 -17.344 -10.695 1 95.19 124 GLN B O 1
ATOM 2266 N N . THR B 1 125 ? -11.812 -17.484 -9.492 1 94.81 125 THR B N 1
ATOM 2267 C CA . THR B 1 125 ? -12.438 -18.422 -10.422 1 94.81 125 THR B CA 1
ATOM 2268 C C . THR B 1 125 ? -12.453 -17.844 -11.836 1 94.81 125 THR B C 1
ATOM 2270 O O . THR B 1 125 ? -12.352 -18.594 -12.82 1 94.81 125 THR B O 1
ATOM 2273 N N . HIS B 1 126 ? -12.555 -16.547 -11.938 1 92.44 126 HIS B N 1
ATOM 2274 C CA . HIS B 1 126 ? -12.586 -15.938 -13.266 1 92.44 126 HIS B CA 1
ATOM 2275 C C . HIS B 1 126 ? -11.219 -15.992 -13.93 1 92.44 126 HIS B C 1
ATOM 2277 O O . HIS B 1 126 ? -11.102 -15.828 -15.148 1 92.44 126 HIS B O 1
ATOM 2283 N N . ALA B 1 127 ? -10.164 -16.234 -13.188 1 93.06 127 ALA B N 1
ATOM 2284 C CA . ALA B 1 127 ? -8.797 -16.172 -13.703 1 93.06 127 ALA B CA 1
ATOM 2285 C C . ALA B 1 127 ? -8.234 -17.578 -13.93 1 93.06 127 ALA B C 1
ATOM 2287 O O . ALA B 1 127 ? -7.082 -17.719 -14.344 1 93.06 127 ALA B O 1
ATOM 2288 N N . LYS B 1 128 ? -8.945 -18.641 -13.781 1 95.12 128 LYS B N 1
ATOM 2289 C CA . LYS B 1 128 ? -8.484 -20.016 -13.828 1 95.12 128 LYS B CA 1
ATOM 2290 C C . LYS B 1 128 ? -7.832 -20.344 -15.172 1 95.12 128 LYS B C 1
ATOM 2292 O O . LYS B 1 128 ? -6.875 -21.109 -15.242 1 95.12 128 LYS B O 1
ATOM 2297 N N . GLY B 1 129 ? -8.43 -19.781 -16.172 1 94.44 129 GLY B N 1
ATOM 2298 C CA . GLY B 1 129 ? -7.98 -20.078 -17.516 1 94.44 129 GLY B CA 1
ATOM 2299 C C . GLY B 1 129 ? -6.504 -19.797 -17.734 1 94.44 129 GLY B C 1
ATOM 2300 O O . GLY B 1 129 ? -5.797 -20.594 -18.359 1 94.44 129 GLY B O 1
ATOM 2301 N N . VAL B 1 130 ? -6.012 -18.734 -17.25 1 94.81 130 VAL B N 1
ATOM 2302 C CA . VAL B 1 130 ? -4.621 -18.328 -17.406 1 94.81 130 VAL B CA 1
ATOM 2303 C C . VAL B 1 130 ? -3.705 -19.375 -16.766 1 94.81 130 VAL B C 1
ATOM 2305 O O . VAL B 1 130 ? -2.664 -19.719 -17.328 1 94.81 130 VAL B O 1
ATOM 2308 N N . TYR B 1 131 ? -4.094 -19.875 -15.602 1 98 131 TYR B N 1
ATOM 2309 C CA . TYR B 1 131 ? -3.268 -20.828 -14.859 1 98 131 TYR B CA 1
ATOM 2310 C C . TYR B 1 131 ? -3.338 -22.219 -15.484 1 98 131 TYR B C 1
ATOM 2312 O O . TYR B 1 131 ? -2.344 -22.953 -15.5 1 98 131 TYR B O 1
ATOM 2320 N N . LYS B 1 132 ? -4.523 -22.562 -16.016 1 97.5 132 LYS B N 1
ATOM 2321 C CA . LYS B 1 132 ? -4.652 -23.828 -16.734 1 97.5 132 LYS B CA 1
ATOM 2322 C C . LYS B 1 132 ? -3.707 -23.891 -17.922 1 97.5 132 LYS B C 1
ATOM 2324 O O . LYS B 1 132 ? -3.051 -24.906 -18.156 1 97.5 132 LYS B O 1
ATOM 2329 N N . LYS B 1 133 ? -3.652 -22.828 -18.625 1 96 133 LYS B N 1
ATOM 2330 C CA . LYS B 1 133 ? -2.77 -22.75 -19.781 1 96 133 LYS B CA 1
ATOM 2331 C C . LYS B 1 133 ? -1.309 -22.906 -19.375 1 96 133 LYS B C 1
ATOM 2333 O O . LYS B 1 133 ? -0.484 -23.375 -20.156 1 96 133 LYS B O 1
ATOM 2338 N N . ALA B 1 134 ? -1.024 -22.609 -18.156 1 96.06 134 ALA B N 1
ATOM 2339 C CA . ALA B 1 134 ? 0.345 -22.688 -17.656 1 96.06 134 ALA B CA 1
ATOM 2340 C C . ALA B 1 134 ? 0.607 -24.031 -17 1 96.06 134 ALA B C 1
ATOM 2342 O O . ALA B 1 134 ? 1.657 -24.234 -16.375 1 96.06 134 ALA B O 1
ATOM 2343 N N . GLY B 1 135 ? -0.34 -24.891 -17.016 1 96.94 135 GLY B N 1
ATOM 2344 C CA . GLY B 1 135 ? -0.114 -26.266 -16.547 1 96.94 135 GLY B CA 1
ATOM 2345 C C . GLY B 1 135 ? -0.673 -26.516 -15.164 1 96.94 135 GLY B C 1
ATOM 2346 O O . GLY B 1 135 ? -0.424 -27.578 -14.578 1 96.94 135 GLY B O 1
ATOM 2347 N N . PHE B 1 136 ? -1.448 -25.594 -14.633 1 98.31 136 PHE B N 1
ATOM 2348 C CA . PHE B 1 136 ? -2.08 -25.812 -13.336 1 98.31 136 PHE B CA 1
ATOM 2349 C C . PHE B 1 136 ? -3.389 -26.578 -13.5 1 98.31 136 PHE B C 1
ATOM 2351 O O . PHE B 1 136 ? -4.066 -26.469 -14.523 1 98.31 136 PHE B O 1
ATOM 2358 N N . ARG B 1 137 ? -3.686 -27.328 -12.508 1 98 137 ARG B N 1
ATOM 2359 C CA . ARG B 1 137 ? -4.973 -28.016 -12.461 1 98 137 ARG B CA 1
ATOM 2360 C C . ARG B 1 137 ? -5.723 -27.688 -11.172 1 98 137 ARG B C 1
ATOM 2362 O O . ARG B 1 137 ? -5.105 -27.438 -10.133 1 98 137 ARG B O 1
ATOM 2369 N N . GLU B 1 138 ? -7 -27.719 -11.18 1 97.94 138 GLU B N 1
ATOM 2370 C CA . GLU B 1 138 ? -7.863 -27.422 -10.039 1 97.94 138 GLU B CA 1
ATOM 2371 C C . GLU B 1 138 ? -7.844 -28.562 -9.023 1 97.94 138 GLU B C 1
ATOM 2373 O O . GLU B 1 138 ? -7.828 -29.734 -9.406 1 97.94 138 GLU B O 1
ATOM 2378 N N . VAL B 1 139 ? -7.895 -28.188 -7.793 1 96.19 139 VAL B N 1
ATOM 2379 C CA . VAL B 1 139 ? -7.98 -29.156 -6.715 1 96.19 139 VAL B CA 1
ATOM 2380 C C . VAL B 1 139 ? -9.023 -28.719 -5.691 1 96.19 139 VAL B C 1
ATOM 2382 O O . VAL B 1 139 ? -9.023 -27.562 -5.266 1 96.19 139 VAL B O 1
ATOM 2385 N N . GLY B 1 140 ? -9.883 -29.688 -5.344 1 95.06 140 GLY B N 1
ATOM 2386 C CA . GLY B 1 140 ? -10.844 -29.406 -4.285 1 95.06 140 GLY B CA 1
ATOM 2387 C C . GLY B 1 140 ? -12.031 -28.594 -4.75 1 95.06 140 GLY B C 1
ATOM 2388 O O . GLY B 1 140 ? -12.414 -28.641 -5.918 1 95.06 140 GLY B O 1
ATOM 2389 N N . GLU B 1 141 ? -12.766 -27.938 -3.762 1 96.31 141 GLU B N 1
ATOM 2390 C CA . GLU B 1 141 ? -13.961 -27.125 -4.004 1 96.31 141 GLU B CA 1
ATOM 2391 C C . GLU B 1 141 ? -13.641 -25.641 -3.953 1 96.31 141 GLU B C 1
ATOM 2393 O O . GLU B 1 141 ? -12.609 -25.234 -3.418 1 96.31 141 GLU B O 1
ATOM 2398 N N . THR B 1 142 ? -14.492 -24.938 -4.574 1 96.94 142 THR B N 1
ATOM 2399 C CA . THR B 1 142 ? -14.352 -23.5 -4.473 1 96.94 142 THR B CA 1
ATOM 2400 C C . THR B 1 142 ? -14.578 -23.031 -3.039 1 96.94 142 THR B C 1
ATOM 2402 O O . THR B 1 142 ? -15.203 -23.734 -2.244 1 96.94 142 THR B O 1
ATOM 2405 N N . PHE B 1 143 ? -14 -21.953 -2.717 1 96.5 143 PHE B N 1
ATOM 2406 C CA . PHE B 1 143 ? -14.141 -21.328 -1.406 1 96.5 143 PHE B CA 1
ATOM 2407 C C . PHE B 1 143 ? -14.094 -19.797 -1.522 1 96.5 143 PHE B C 1
ATOM 2409 O O . PHE B 1 143 ? -13.68 -19.266 -2.555 1 96.5 143 PHE B O 1
ATOM 2416 N N . THR B 1 144 ? -14.555 -19.109 -0.471 1 93.88 144 THR B N 1
ATOM 2417 C CA . THR B 1 144 ? -14.539 -17.656 -0.474 1 93.88 144 THR B CA 1
ATOM 2418 C C . THR B 1 144 ? -13.328 -17.125 0.3 1 93.88 144 THR B C 1
ATOM 2420 O O . THR B 1 144 ? -13.062 -17.562 1.418 1 93.88 144 THR B O 1
ATOM 2423 N N . GLU B 1 145 ? -12.531 -16.312 -0.337 1 91.69 145 GLU B N 1
ATOM 2424 C CA . GLU B 1 145 ? -11.406 -15.594 0.26 1 91.69 145 GLU B CA 1
ATOM 2425 C C . GLU B 1 145 ? -11.484 -14.102 -0.046 1 91.69 145 GLU B C 1
ATOM 2427 O O . GLU B 1 145 ? -11.578 -13.703 -1.209 1 91.69 145 GLU B O 1
ATOM 2432 N N . ALA B 1 146 ? -11.414 -13.266 1.045 1 89.88 146 ALA B N 1
ATOM 2433 C CA . ALA B 1 146 ? -11.492 -11.812 0.896 1 89.88 146 ALA B CA 1
ATOM 2434 C C . ALA B 1 146 ? -12.727 -11.406 0.098 1 89.88 146 ALA B C 1
ATOM 2436 O O . ALA B 1 146 ? -12.664 -10.5 -0.737 1 89.88 146 ALA B O 1
ATOM 2437 N N . GLY B 1 147 ? -13.836 -12.18 0.198 1 88.69 147 GLY B N 1
ATOM 2438 C CA . GLY B 1 147 ? -15.102 -11.867 -0.437 1 88.69 147 GLY B CA 1
ATOM 2439 C C . GLY B 1 147 ? -15.18 -12.32 -1.883 1 88.69 147 GLY B C 1
ATOM 2440 O O . GLY B 1 147 ? -16.141 -12.023 -2.586 1 88.69 147 GLY B O 1
ATOM 2441 N N . ILE B 1 148 ? -14.195 -13.039 -2.32 1 92.62 148 ILE B N 1
ATOM 2442 C CA . ILE B 1 148 ? -14.102 -13.461 -3.715 1 92.62 148 ILE B CA 1
ATOM 2443 C C . ILE B 1 148 ? -14 -14.977 -3.791 1 92.62 148 ILE B C 1
ATOM 2445 O O . ILE B 1 148 ? -13.297 -15.602 -2.99 1 92.62 148 ILE B O 1
ATOM 2449 N N . GLU B 1 149 ? -14.656 -15.57 -4.727 1 95.56 149 GLU B N 1
ATOM 2450 C CA . GLU B 1 149 ? -14.602 -17.016 -4.906 1 95.56 149 GLU B CA 1
ATOM 2451 C C . GLU B 1 149 ? -13.266 -17.453 -5.496 1 95.56 149 GLU B C 1
ATOM 2453 O O . GLU B 1 149 ? -12.797 -16.875 -6.477 1 95.56 149 GLU B O 1
ATOM 2458 N N . HIS B 1 150 ? -12.68 -18.438 -4.828 1 97.5 150 HIS B N 1
ATOM 2459 C CA . HIS B 1 150 ? -11.383 -18.953 -5.246 1 97.5 150 HIS B CA 1
ATOM 2460 C C . HIS B 1 150 ? -11.43 -20.469 -5.414 1 97.5 150 HIS B C 1
ATOM 2462 O O . HIS B 1 150 ? -12.391 -21.125 -4.988 1 97.5 150 HIS B O 1
ATOM 2468 N N . ILE B 1 151 ? -10.492 -20.969 -6.09 1 97.44 151 ILE B N 1
ATOM 2469 C CA . ILE B 1 151 ? -10.25 -22.391 -6.191 1 97.44 151 ILE B CA 1
ATOM 2470 C C . ILE B 1 151 ? -8.742 -22.672 -6.117 1 97.44 151 ILE B C 1
ATOM 2472 O O . ILE B 1 151 ? -7.945 -21.922 -6.688 1 97.44 151 ILE B O 1
ATOM 2476 N N . THR B 1 152 ? -8.391 -23.656 -5.359 1 97.44 152 THR B N 1
ATOM 2477 C CA . THR B 1 152 ? -6.988 -24.062 -5.277 1 97.44 152 THR B CA 1
ATOM 2478 C C . THR B 1 152 ? -6.531 -24.703 -6.582 1 97.44 152 THR B C 1
ATOM 2480 O O . THR B 1 152 ? -7.254 -25.516 -7.168 1 97.44 152 THR B O 1
ATOM 2483 N N . MET B 1 153 ? -5.367 -24.312 -7.094 1 98.31 153 MET B N 1
ATOM 2484 C CA . MET B 1 153 ? -4.754 -24.938 -8.258 1 98.31 153 MET B CA 1
ATOM 2485 C C . MET B 1 153 ? -3.305 -25.328 -7.973 1 98.31 153 MET B C 1
ATOM 2487 O O . MET B 1 153 ? -2.615 -24.625 -7.219 1 98.31 153 MET B O 1
ATOM 2491 N N . VAL B 1 154 ? -2.908 -26.422 -8.586 1 98.25 154 VAL B N 1
ATOM 2492 C CA . VAL B 1 154 ? -1.555 -26.906 -8.336 1 98.25 154 VAL B CA 1
ATOM 2493 C C . VAL B 1 154 ? -0.876 -27.25 -9.656 1 98.25 154 VAL B C 1
ATOM 2495 O O . VAL B 1 154 ? -1.548 -27.516 -10.656 1 98.25 154 VAL B O 1
ATOM 2498 N N . ARG B 1 155 ? 0.347 -27.172 -9.719 1 98.19 155 ARG B N 1
ATOM 2499 C CA . ARG B 1 155 ? 1.224 -27.594 -10.805 1 98.19 155 ARG B CA 1
ATOM 2500 C C . ARG B 1 155 ? 2.373 -28.453 -10.281 1 98.19 155 ARG B C 1
ATOM 2502 O O . ARG B 1 155 ? 3.18 -27.984 -9.469 1 98.19 155 ARG B O 1
ATOM 2509 N N . ASP B 1 156 ? 2.471 -29.688 -10.734 1 96.5 156 ASP B N 1
ATOM 2510 C CA . ASP B 1 156 ? 3.477 -30.625 -10.258 1 96.5 156 ASP B CA 1
ATOM 2511 C C . ASP B 1 156 ? 4.871 -30.234 -10.727 1 96.5 156 ASP B C 1
ATOM 2513 O O . ASP B 1 156 ? 5.035 -29.688 -11.82 1 96.5 156 ASP B O 1
ATOM 2517 N N . GLY B 1 157 ? 5.754 -30.531 -9.828 1 90.44 157 GLY B N 1
ATOM 2518 C CA . GLY B 1 157 ? 7.141 -30.422 -10.25 1 90.44 157 GLY B CA 1
ATOM 2519 C C . GLY B 1 157 ? 7.609 -31.594 -11.094 1 90.44 157 GLY B C 1
ATOM 2520 O O . GLY B 1 157 ? 6.957 -32.625 -11.133 1 90.44 157 GLY B O 1
ATOM 2521 N N . ASP B 1 158 ? 8.508 -31.344 -12.055 1 77.62 158 ASP B N 1
ATOM 2522 C CA . ASP B 1 158 ? 9.109 -32.469 -12.742 1 77.62 158 ASP B CA 1
ATOM 2523 C C . ASP B 1 158 ? 9.961 -33.312 -11.773 1 77.62 158 ASP B C 1
ATOM 2525 O O . ASP B 1 158 ? 10.453 -32.781 -10.773 1 77.62 158 ASP B O 1
#

Sequence (316 aa):
MAQFDEVQVNRKSFLELTPTDVYAIAALRTDVFYLEQKCSEPEMDWRDLEPNAEHYFIRDNDDTRRIIGYLRVIATVDESVKDYPLTIGRVVVSSQHRGRSLSSQLLQAALTAHQGKGFVLHAQTHAKGVYKKAGFREVGETFTEAGIEHITMVRDGDMAQFDEVQVNRKSFLELTPTDVYAIAALRTDVFYLEQKCSEPEMDWRDLEPNAEHYFIRDNDDTRRIIGYLRVIATVDESVKDYPLTIGRVVVSSQHRGRSLSSQLLQAALTAHQGKGFVLHAQTHAKGVYKKAGFREVGETFTEAGIEHITMVRDGD

Organism: NCBI:txid1408189

Radius of gyration: 21.76 Å; Cα contacts (8 Å, |Δi|>4): 617; chains: 2; bounding box: 34×66×66 Å

Foldseek 3Di:
DPPLPDFDKDKDQPVPDDPLRVVQLCVQLCCCQCVPVNFDDDPPPVQSNPRAKMKIFTADPVDRSHTFWIKMKGADPDPVPVQAGIEIDSTGGHPVPPPSCRSLSSVVVVCVVVAQGKYKYKDQPVCVVSVVVVAKDFDDDWDDDSNTITTMIMHGGD/DPPLPDFDKDKDQPVPDDPLRVVQLCVQLCCCQCVPVNQDDDPPPVQSNPRAKMKIFTADPVDRSHTFWIKMKGADPDPVPVQAGIEIDSTGGHPVPPPSCRSLSSVVVVCVVVAQGKYKYKAQPVCVVSVVVVAKDFDDDWDDDSNTITTMIMHGGD

pLDDT: mean 94.48, std 9.61, range [29.22, 98.94]

Nearest PDB structures (foldseek):
  1xeb-assembly1_A  TM=8.845E-01  e=4.851E-14  Pseudomonas aeruginosa
  1xeb-assembly8_H  TM=8.666E-01  e=5.499E-14  Pseudomonas aeruginosa
  1xeb-assembly2_B  TM=8.773E-01  e=4.937E-13  Pseudomonas aeruginosa
  1xeb-assembly6_F  TM=8.802E-01  e=7.658E-13  Pseudomonas aeruginosa
  3efa-assembly1_A-2  TM=8.215E-01  e=8.752E-09  Lactiplantibacillus plantarum WCFS1

InterPro domains:
  IPR000182 GNAT domain [PF13673] (62-154)
  IPR000182 GNAT domain [PS51186] (12-158)
  IPR016181 Acyl-CoA N-acyltransferase [SSF55729] (12-156)